Protein AF-0000000073450739 (afdb_homodimer)

Structure (mmCIF, N/CA/C/O backbone):
data_AF-0000000073450739-model_v1
#
loop_
_entity.id
_entity.type
_entity.pdbx_description
1 polymer 'Phage related protein'
#
loop_
_atom_site.group_PDB
_atom_site.id
_atom_site.type_symbol
_atom_site.label_atom_id
_atom_site.label_alt_id
_atom_site.label_comp_id
_atom_site.label_asym_id
_atom_site.label_entity_id
_atom_site.label_seq_id
_atom_site.pdbx_PDB_ins_code
_atom_site.Cartn_x
_atom_site.Cartn_y
_atom_site.Cartn_z
_atom_site.occupancy
_atom_site.B_iso_or_equiv
_atom_site.auth_seq_id
_atom_site.auth_comp_id
_atom_site.auth_asym_id
_atom_site.auth_atom_id
_atom_site.pdbx_PDB_model_num
ATOM 1 N N . MET A 1 1 ? 1.141 -0.656 -15.141 1 63.88 1 MET A N 1
ATOM 2 C CA . MET A 1 1 ? 1.66 -0.453 -13.789 1 63.88 1 MET A CA 1
ATOM 3 C C . MET A 1 1 ? 0.536 -0.509 -12.758 1 63.88 1 MET A C 1
ATOM 5 O O . MET A 1 1 ? -0.6 -0.132 -13.055 1 63.88 1 MET A O 1
ATOM 9 N N . ARG A 1 2 ? 0.799 -1.14 -11.523 1 79.81 2 ARG A N 1
ATOM 10 C CA . ARG A 1 2 ? -0.182 -1.379 -10.469 1 79.81 2 ARG A CA 1
ATOM 11 C C . ARG A 1 2 ? -0.665 -0.066 -9.867 1 79.81 2 ARG A C 1
ATOM 13 O O . ARG A 1 2 ? 0.138 0.825 -9.578 1 79.81 2 ARG A O 1
ATOM 20 N N . GLU A 1 3 ? -1.992 0.118 -9.906 1 80.75 3 GLU A N 1
ATOM 21 C CA . GLU A 1 3 ? -2.6 1.219 -9.164 1 80.75 3 GLU A CA 1
ATOM 22 C C . GLU A 1 3 ? -2.756 0.871 -7.688 1 80.75 3 GLU A C 1
ATOM 24 O O . GLU A 1 3 ? -3.479 -0.064 -7.336 1 80.75 3 GLU A O 1
ATOM 29 N N . ARG A 1 4 ? -2.061 1.629 -6.844 1 90.31 4 ARG A N 1
ATOM 30 C CA . ARG A 1 4 ? -2.129 1.39 -5.406 1 90.31 4 ARG A CA 1
ATOM 31 C C . ARG A 1 4 ? -3.082 2.371 -4.73 1 90.31 4 ARG A C 1
ATOM 33 O O . ARG A 1 4 ? -2.73 3.531 -4.512 1 90.31 4 ARG A O 1
ATOM 40 N N . LYS A 1 5 ? -4.27 1.923 -4.523 1 92.38 5 LYS A N 1
ATOM 41 C CA . LYS A 1 5 ? -5.285 2.707 -3.826 1 92.38 5 LYS A CA 1
ATOM 42 C C . LYS A 1 5 ? -5.633 2.08 -2.479 1 92.38 5 LYS A C 1
ATOM 44 O O . LYS A 1 5 ? -5.652 0.855 -2.344 1 92.38 5 LYS A O 1
ATOM 49 N N . TYR A 1 6 ? -5.969 2.971 -1.581 1 95.88 6 TYR A N 1
ATOM 50 C CA . TYR A 1 6 ? -6.281 2.482 -0.242 1 95.88 6 TYR A CA 1
ATOM 51 C C . TYR A 1 6 ? -7.547 3.141 0.295 1 95.88 6 TYR A C 1
ATOM 53 O O . TYR A 1 6 ? -7.922 4.23 -0.14 1 95.88 6 TYR A O 1
ATOM 61 N N . ARG A 1 7 ? -8.156 2.455 1.153 1 96.12 7 ARG A N 1
ATOM 62 C CA . ARG A 1 7 ? -9.242 3.043 1.931 1 96.12 7 ARG A CA 1
ATOM 63 C C . ARG A 1 7 ? -9.172 2.611 3.391 1 96.12 7 ARG A C 1
ATOM 65 O O . ARG A 1 7 ? -8.43 1.688 3.732 1 96.12 7 ARG A O 1
ATOM 72 N N . ALA A 1 8 ? -9.82 3.365 4.207 1 96.69 8 ALA A N 1
ATOM 73 C CA . ALA A 1 8 ? -9.828 3.074 5.641 1 96.69 8 ALA A CA 1
ATOM 74 C C . ALA A 1 8 ? -11.195 3.369 6.254 1 96.69 8 ALA A C 1
ATOM 76 O O . ALA A 1 8 ? -11.844 4.352 5.891 1 96.69 8 ALA A O 1
ATOM 77 N N . PHE A 1 9 ? -11.656 2.469 7.125 1 97.12 9 PHE A N 1
ATOM 78 C CA . PHE A 1 9 ? -12.906 2.67 7.855 1 97.12 9 PHE A CA 1
ATOM 79 C C . PHE A 1 9 ? -12.641 3.312 9.211 1 97.12 9 PHE A C 1
ATOM 81 O O . PHE A 1 9 ? -12.094 2.672 10.109 1 97.12 9 PHE A O 1
ATOM 88 N N . VAL A 1 10 ? -13.062 4.566 9.328 1 96.62 10 VAL A N 1
ATOM 89 C CA . VAL A 1 10 ? -12.898 5.273 10.594 1 96.62 10 VAL A CA 1
ATOM 90 C C . VAL A 1 10 ? -14.055 4.938 11.523 1 96.62 10 VAL A C 1
ATOM 92 O O . VAL A 1 10 ? -15.156 5.484 11.383 1 96.62 10 VAL A O 1
ATOM 95 N N . LYS A 1 11 ? -13.812 4.152 12.516 1 95.25 11 LYS A N 1
ATOM 96 C CA . LYS A 1 11 ? -14.859 3.586 13.367 1 95.25 11 LYS A CA 1
ATOM 97 C C . LYS A 1 11 ? -15.594 4.68 14.133 1 95.25 11 LYS A C 1
ATOM 99 O O . LYS A 1 11 ? -16.812 4.625 14.281 1 95.25 11 LYS A O 1
ATOM 104 N N . GLN A 1 12 ? -14.836 5.621 14.648 1 93.94 12 GLN A N 1
ATOM 105 C CA . GLN A 1 12 ? -15.422 6.664 15.484 1 93.94 12 GLN A CA 1
ATOM 106 C C . GLN A 1 12 ? -16.547 7.395 14.758 1 93.94 12 GLN A C 1
ATOM 108 O O . GLN A 1 12 ? -17.547 7.758 15.359 1 93.94 12 GLN A O 1
ATOM 113 N N . CYS A 1 13 ? -16.453 7.559 13.492 1 93.31 13 CYS A N 1
ATOM 114 C CA . CYS A 1 13 ? -17.469 8.305 12.75 1 93.31 13 CYS A CA 1
ATOM 115 C C . CYS A 1 13 ? -18.188 7.398 11.766 1 93.31 13 CYS A C 1
ATOM 117 O O . CYS A 1 13 ? -19.062 7.855 11.008 1 93.31 13 CYS A O 1
ATOM 119 N N . ASN A 1 14 ? -17.844 6.152 11.711 1 94.06 14 ASN A N 1
ATOM 120 C CA . ASN A 1 14 ? -18.453 5.168 10.828 1 94.06 14 ASN A CA 1
ATOM 121 C C . ASN A 1 14 ? -18.406 5.613 9.367 1 94.06 14 ASN A C 1
ATOM 123 O O . ASN A 1 14 ? -19.438 5.609 8.68 1 94.06 14 ASN A O 1
ATOM 127 N N . LYS A 1 15 ? -17.234 6.004 8.984 1 94.5 15 LYS A N 1
ATOM 128 C CA . LYS A 1 15 ? -17.062 6.523 7.637 1 94.5 15 LYS A CA 1
ATOM 129 C C . LYS A 1 15 ? -15.859 5.871 6.949 1 94.5 15 LYS A C 1
ATOM 131 O O . LYS A 1 15 ? -14.812 5.672 7.574 1 94.5 15 LYS A O 1
ATOM 136 N N . MET A 1 16 ? -16.094 5.594 5.66 1 96.31 16 MET A N 1
ATOM 137 C CA . MET A 1 16 ? -14.992 5.141 4.816 1 96.31 16 MET A CA 1
ATOM 138 C C . MET A 1 16 ? -14.281 6.32 4.164 1 96.31 16 MET A C 1
ATOM 140 O O . MET A 1 16 ? -14.922 7.199 3.588 1 96.31 16 MET A O 1
ATOM 144 N N . ILE A 1 17 ? -12.992 6.367 4.316 1 95.25 17 ILE A N 1
ATOM 145 C CA . ILE A 1 17 ? -12.219 7.406 3.646 1 95.25 17 ILE A CA 1
ATOM 146 C C . ILE A 1 17 ? -11.281 6.766 2.623 1 95.25 17 ILE A C 1
ATOM 148 O O . ILE A 1 17 ? -10.891 5.605 2.764 1 95.25 17 ILE A O 1
ATOM 152 N N . TYR A 1 18 ? -10.906 7.531 1.578 1 94.94 18 TYR A N 1
ATOM 153 C CA . TYR A 1 18 ? -10.156 7.008 0.444 1 94.94 18 TYR A CA 1
ATOM 154 C C . TYR A 1 18 ? -8.875 7.797 0.231 1 94.94 18 TYR A C 1
ATOM 156 O O . TYR A 1 18 ? -8.859 9.023 0.357 1 94.94 18 TYR A O 1
ATOM 164 N N . SER A 1 19 ? -7.836 7.059 -0.131 1 94.31 19 SER A N 1
ATOM 165 C CA . SER A 1 19 ? -6.531 7.688 -0.32 1 94.31 19 SER A CA 1
ATOM 166 C C . SER A 1 19 ? -6.562 8.688 -1.475 1 94.31 19 SER A C 1
ATOM 168 O O . SER A 1 19 ? -5.805 9.656 -1.481 1 94.31 19 SER A O 1
ATOM 170 N N . GLU A 1 20 ? -7.387 8.5 -2.42 1 90.25 20 GLU A N 1
ATOM 171 C CA . GLU A 1 20 ? -7.496 9.391 -3.57 1 90.25 20 GLU A CA 1
ATOM 172 C C . GLU A 1 20 ? -8.008 10.766 -3.152 1 90.25 20 GLU A C 1
ATOM 174 O O . GLU A 1 20 ? -7.844 11.742 -3.889 1 90.25 20 GLU A O 1
ATOM 179 N N . ASN A 1 21 ? -8.578 10.859 -1.957 1 90.25 21 ASN A N 1
ATOM 180 C CA . ASN A 1 21 ? -9.102 12.117 -1.439 1 90.25 21 ASN A CA 1
ATOM 181 C C . ASN A 1 21 ? -8.305 12.602 -0.232 1 90.25 21 ASN A C 1
ATOM 183 O O . ASN A 1 21 ? -8.781 13.43 0.542 1 90.25 21 ASN A O 1
ATOM 187 N N . SER A 1 22 ? -7.172 12.07 -0.098 1 90.38 22 SER A N 1
ATOM 188 C CA . SER A 1 22 ? -6.359 12.359 1.081 1 90.38 22 SER A CA 1
ATOM 189 C C . SER A 1 22 ? -5.824 13.789 1.042 1 90.38 22 SER A C 1
ATOM 191 O O . SER A 1 22 ? -5.785 14.414 -0.019 1 90.38 22 SER A O 1
ATOM 193 N N . TYR A 1 23 ? -5.531 14.32 2.232 1 89.12 23 TYR A N 1
ATOM 194 C CA . TYR A 1 23 ? -4.879 15.617 2.33 1 89.12 23 TYR A CA 1
ATOM 195 C C . TYR A 1 23 ? -3.695 15.711 1.376 1 89.12 23 TYR A C 1
ATOM 197 O O . TYR A 1 23 ? -2.895 14.781 1.277 1 89.12 23 TYR A O 1
ATOM 205 N N . PRO A 1 24 ? -3.643 16.859 0.703 1 80.75 24 PRO A N 1
ATOM 206 C CA . PRO A 1 24 ? -4.355 18.125 0.881 1 80.75 24 PRO A CA 1
ATOM 207 C C . PRO A 1 24 ? -5.566 18.25 -0.041 1 80.75 24 PRO A C 1
ATOM 209 O O . PRO A 1 24 ? -6.168 19.328 -0.127 1 80.75 24 PRO A O 1
ATOM 212 N N . LYS A 1 25 ? -5.941 17.094 -0.699 1 74.44 25 LYS A N 1
ATOM 213 C CA . LYS A 1 25 ? -7.066 17.203 -1.621 1 74.44 25 LYS A CA 1
ATOM 214 C C . LYS A 1 25 ? -8.391 17.312 -0.866 1 74.44 25 LYS A C 1
ATOM 216 O O . LYS A 1 25 ? -8.609 16.609 0.118 1 74.44 25 LYS A O 1
ATOM 221 N N . GLY A 1 26 ? -9.312 18.109 -1.549 1 66.75 26 GLY A N 1
ATOM 222 C CA . GLY A 1 26 ? -10.711 18.203 -1.158 1 66.75 26 GLY A CA 1
ATOM 223 C C . GLY A 1 26 ? -10.898 18.641 0.285 1 66.75 26 GLY A C 1
ATOM 224 O O . GLY A 1 26 ? -11.875 18.25 0.928 1 66.75 26 GLY A O 1
ATOM 225 N N . ASN A 1 27 ? -9.969 19.25 0.929 1 70.44 27 ASN A N 1
ATOM 226 C CA . ASN A 1 27 ? -10.078 19.688 2.314 1 70.44 27 ASN A CA 1
ATOM 227 C C . ASN A 1 27 ? -10.125 18.516 3.277 1 70.44 27 ASN A C 1
ATOM 229 O O . ASN A 1 27 ? -10.758 18.578 4.332 1 70.44 27 ASN A O 1
ATOM 233 N N . SER A 1 28 ? -9.633 17.422 2.807 1 84.19 28 SER A N 1
ATOM 234 C CA . SER A 1 28 ? -9.594 16.266 3.689 1 84.19 28 SER A CA 1
ATOM 235 C C . SER A 1 28 ? -8.734 16.531 4.918 1 84.19 28 SER A C 1
ATOM 237 O O . SER A 1 28 ? -7.734 17.25 4.84 1 84.19 28 SER A O 1
ATOM 239 N N . ASP A 1 29 ? -9.195 15.969 6.043 1 92.62 29 ASP A N 1
ATOM 240 C CA . ASP A 1 29 ? -8.461 16.078 7.297 1 92.62 29 ASP A CA 1
ATOM 241 C C . ASP A 1 29 ? -7.648 14.812 7.574 1 92.62 29 ASP A C 1
ATOM 243 O O . ASP A 1 29 ? -7.125 14.633 8.672 1 92.62 29 ASP A O 1
ATOM 247 N N . TYR A 1 30 ? -7.523 13.977 6.492 1 95.12 30 TYR A N 1
ATOM 248 C CA . TYR A 1 30 ? -6.828 12.711 6.691 1 95.12 30 TYR A CA 1
ATOM 249 C C . TYR A 1 30 ? -5.715 12.531 5.664 1 95.12 30 TYR A C 1
ATOM 251 O O . TYR A 1 30 ? -5.773 13.102 4.574 1 95.12 30 TYR A O 1
ATOM 259 N N . ARG A 1 31 ? -4.746 11.773 6.016 1 94.06 31 ARG A N 1
ATOM 260 C CA . ARG A 1 31 ? -3.732 11.32 5.07 1 94.06 31 ARG A CA 1
ATOM 261 C C . ARG A 1 31 ? -3.314 9.883 5.355 1 94.06 31 ARG A C 1
ATOM 263 O O . ARG A 1 31 ? -3.381 9.43 6.5 1 94.06 31 ARG A O 1
ATOM 270 N N . PHE A 1 32 ? -2.926 9.188 4.301 1 95.31 32 PHE A N 1
ATOM 271 C CA . PHE A 1 32 ? -2.41 7.828 4.395 1 95.31 32 PHE A CA 1
ATOM 272 C C . PHE A 1 32 ? -0.886 7.82 4.359 1 95.31 32 PHE A C 1
ATOM 274 O O . PHE A 1 32 ? -0.281 8.32 3.408 1 95.31 32 PHE A O 1
ATOM 281 N N . VAL A 1 33 ? -0.288 7.227 5.398 1 93.69 33 VAL A N 1
ATOM 282 C CA . VAL A 1 33 ? 1.165 7.27 5.531 1 93.69 33 VAL A CA 1
ATOM 283 C C . VAL A 1 33 ? 1.688 5.891 5.93 1 93.69 33 VAL A C 1
ATOM 285 O O . VAL A 1 33 ? 1.107 5.223 6.785 1 93.69 33 VAL A O 1
ATOM 288 N N . ALA A 1 34 ? 2.738 5.5 5.23 1 92.94 34 ALA A N 1
ATOM 289 C CA . ALA A 1 34 ? 3.449 4.293 5.645 1 92.94 34 ALA A CA 1
ATOM 290 C C . ALA A 1 34 ? 4.629 4.637 6.555 1 92.94 34 ALA A C 1
ATOM 292 O O . ALA A 1 34 ? 5.512 5.406 6.168 1 92.94 34 ALA A O 1
ATOM 293 N N . SER A 1 35 ? 4.57 4.156 7.75 1 85.5 35 SER A N 1
ATOM 294 C CA . SER A 1 35 ? 5.629 4.426 8.719 1 85.5 35 SER A CA 1
ATOM 295 C C . SER A 1 35 ? 5.648 3.375 9.82 1 85.5 35 SER A C 1
ATOM 297 O O . SER A 1 35 ? 4.75 2.531 9.898 1 85.5 35 SER A O 1
ATOM 299 N N . GLU A 1 36 ? 6.656 3.506 10.625 1 79.94 36 GLU A N 1
ATOM 300 C CA . GLU A 1 36 ? 6.797 2.576 11.742 1 79.94 36 GLU A CA 1
ATOM 301 C C . GLU A 1 36 ? 5.707 2.797 12.789 1 79.94 36 GLU A C 1
ATOM 303 O O . GLU A 1 36 ? 5.457 1.927 13.625 1 79.94 36 GLU A O 1
ATOM 308 N N . ASP A 1 37 ? 5.152 3.951 12.727 1 77.12 37 ASP A N 1
ATOM 309 C CA . ASP A 1 37 ? 4.109 4.266 13.695 1 77.12 37 ASP A CA 1
ATOM 310 C C . ASP A 1 37 ? 2.875 3.393 13.484 1 77.12 37 ASP A C 1
ATOM 312 O O . ASP A 1 37 ? 2.02 3.291 14.367 1 77.12 37 ASP A O 1
ATOM 316 N N . HIS A 1 38 ? 2.826 2.881 12.32 1 79.62 38 HIS A N 1
ATOM 317 C CA . HIS A 1 38 ? 1.722 1.984 12 1 79.62 38 HIS A CA 1
ATOM 318 C C . HIS A 1 38 ? 2.17 0.527 12.031 1 79.62 38 HIS A C 1
ATOM 320 O O . HIS A 1 38 ? 2.984 0.109 11.203 1 79.62 38 HIS A O 1
ATOM 326 N N . LYS A 1 39 ? 1.594 -0.204 12.875 1 77.69 39 LYS A N 1
ATOM 327 C CA . LYS A 1 39 ? 2.01 -1.586 13.102 1 77.69 39 LYS A CA 1
ATOM 328 C C . LYS A 1 39 ? 1.877 -2.41 11.82 1 77.69 39 LYS A C 1
ATOM 330 O O . LYS A 1 39 ? 2.66 -3.334 11.586 1 77.69 39 LYS A O 1
ATOM 335 N N . LYS A 1 40 ? 0.938 -2.037 11 1 80.38 40 LYS A N 1
ATOM 336 C CA . LYS A 1 40 ? 0.691 -2.811 9.781 1 80.38 40 LYS A CA 1
ATOM 337 C C . LYS A 1 40 ? 1.35 -2.156 8.57 1 80.38 40 LYS A C 1
ATOM 339 O O . LYS A 1 40 ? 1.103 -2.559 7.434 1 80.38 40 LYS A O 1
ATOM 344 N N . GLY A 1 41 ? 2.104 -1.141 8.883 1 86.94 41 GLY A N 1
ATOM 345 C CA . GLY A 1 41 ? 2.932 -0.532 7.852 1 86.94 41 GLY A CA 1
ATOM 346 C C . GLY A 1 41 ? 2.316 0.72 7.254 1 86.94 41 GLY A C 1
ATOM 347 O O . GLY A 1 41 ? 2.988 1.743 7.113 1 86.94 41 GLY A O 1
ATOM 348 N N . LEU A 1 42 ? 1.081 0.591 6.844 1 93.44 42 LEU A N 1
ATOM 349 C CA . LEU A 1 42 ? 0.343 1.728 6.305 1 93.44 42 LEU A CA 1
ATOM 350 C C . LEU A 1 42 ? -0.839 2.084 7.199 1 93.44 42 LEU A C 1
ATOM 352 O O . LEU A 1 42 ? -1.604 1.204 7.602 1 93.44 42 LEU A O 1
ATOM 356 N N . GLY A 1 43 ? -0.931 3.4 7.477 1 94.69 43 GLY A N 1
ATOM 357 C CA . GLY A 1 43 ? -2.01 3.861 8.336 1 94.69 43 GLY A CA 1
ATOM 358 C C . GLY A 1 43 ? -2.523 5.238 7.965 1 94.69 43 GLY A C 1
ATOM 359 O O . GLY A 1 43 ? -2.174 5.773 6.91 1 94.69 43 GLY A O 1
ATOM 360 N N . VAL A 1 44 ? -3.414 5.715 8.883 1 95.94 44 VAL A N 1
ATOM 361 C CA . VAL A 1 44 ? -4.09 6.984 8.633 1 95.94 44 VAL A CA 1
ATOM 362 C C . VAL A 1 44 ? -3.734 7.984 9.734 1 95.94 44 VAL A C 1
ATOM 364 O O . VAL A 1 44 ? -3.729 7.641 10.914 1 95.94 44 VAL A O 1
ATOM 367 N N . GLU A 1 45 ? -3.418 9.141 9.352 1 94.94 45 GLU A N 1
ATOM 368 C CA . GLU A 1 45 ? -3.277 10.289 10.234 1 94.94 45 GLU A CA 1
ATOM 369 C C . GLU A 1 45 ? -4.348 11.344 9.953 1 94.94 45 GLU A C 1
ATOM 371 O O . GLU A 1 45 ? -4.82 11.461 8.82 1 94.94 45 GLU A O 1
ATOM 376 N N . TYR A 1 46 ? -4.734 12.016 11.039 1 95.88 46 TYR A N 1
ATOM 377 C CA . TYR A 1 46 ? -5.777 13.023 10.898 1 95.88 46 TYR A CA 1
ATOM 378 C C . TYR A 1 46 ? -5.465 14.25 11.75 1 95.88 46 TYR A C 1
ATOM 380 O O . TYR A 1 46 ? -4.566 14.211 12.594 1 95.88 46 TYR A O 1
ATOM 388 N N . PHE A 1 47 ? -6.137 15.43 11.438 1 94.69 47 PHE A N 1
ATOM 389 C CA . PHE A 1 47 ? -6.027 16.625 12.258 1 94.69 47 PHE A CA 1
ATOM 390 C C . PHE A 1 47 ? -7.395 17.281 12.453 1 94.69 47 PHE A C 1
ATOM 392 O O . PHE A 1 47 ? -8.266 17.172 11.586 1 94.69 47 PHE A O 1
ATOM 399 N N . THR A 1 48 ? -7.637 17.828 13.656 1 93.88 48 THR A N 1
ATOM 400 C CA . THR A 1 48 ? -8.844 18.578 13.945 1 93.88 48 THR A CA 1
ATOM 401 C C . THR A 1 48 ? -8.516 20.062 14.133 1 93.88 48 THR A C 1
ATOM 403 O O . THR A 1 48 ? -9.422 20.906 14.211 1 93.88 48 THR A O 1
ATOM 406 N N . ASN A 1 49 ? -7.289 20.328 14.273 1 93.62 49 ASN A N 1
ATOM 407 C CA . ASN A 1 49 ? -6.816 21.703 14.477 1 93.62 49 ASN A CA 1
ATOM 408 C C . ASN A 1 49 ? -5.543 21.969 13.68 1 93.62 49 ASN A C 1
ATOM 410 O O . ASN A 1 49 ? -4.863 21.047 13.25 1 93.62 49 ASN A O 1
ATOM 414 N N . ARG A 1 50 ? -5.398 23.188 13.461 1 92.56 50 ARG A N 1
ATOM 415 C CA . ARG A 1 50 ? -4.156 23.672 12.867 1 92.56 50 ARG A CA 1
ATOM 416 C C . ARG A 1 50 ? -3.457 24.656 13.789 1 92.56 50 ARG A C 1
ATOM 418 O O . ARG A 1 50 ? -4.113 25.391 14.531 1 92.56 50 ARG A O 1
ATOM 425 N N . THR A 1 51 ? -2.188 24.625 13.688 1 93.38 51 THR A N 1
ATOM 426 C CA . THR A 1 51 ? -1.386 25.578 14.461 1 93.38 51 THR A CA 1
ATOM 427 C C . THR A 1 51 ? -0.794 26.641 13.547 1 93.38 51 THR A C 1
ATOM 429 O O . THR A 1 51 ? -0.314 26.344 12.453 1 93.38 51 THR A O 1
ATOM 432 N N . GLU A 1 52 ? -0.917 27.844 14.008 1 93.88 52 GLU A N 1
ATOM 433 C CA . GLU A 1 52 ? -0.346 28.969 13.273 1 93.88 52 GLU A CA 1
ATOM 434 C C . GLU A 1 52 ? 1.148 29.109 13.547 1 93.88 52 GLU A C 1
ATOM 436 O O . GLU A 1 52 ? 1.586 29 14.695 1 93.88 52 GLU A O 1
ATOM 441 N N . TYR A 1 53 ? 1.942 29.281 12.492 1 93.5 53 TYR A N 1
ATOM 442 C CA . TYR A 1 53 ? 3.379 29.516 12.594 1 93.5 53 TYR A CA 1
ATOM 443 C C . TYR A 1 53 ? 3.793 30.719 11.742 1 93.5 53 TYR A C 1
ATOM 445 O O . TYR A 1 53 ? 3.135 31.047 10.758 1 93.5 53 TYR A O 1
ATOM 453 N N . VAL A 1 54 ? 4.773 31.391 12.148 1 94.25 54 VAL A N 1
ATOM 454 C CA . VAL A 1 54 ? 5.355 32.5 11.414 1 94.25 54 VAL A CA 1
ATOM 455 C C . VAL A 1 54 ? 6.781 32.156 10.984 1 94.25 54 VAL A C 1
ATOM 457 O O . VAL A 1 54 ? 7.586 31.703 11.797 1 94.25 54 VAL A O 1
ATOM 460 N N . ASN A 1 55 ? 7.012 32.312 9.703 1 89.94 55 ASN A N 1
ATOM 461 C CA . ASN A 1 55 ? 8.367 32.031 9.258 1 89.94 55 ASN A CA 1
ATOM 462 C C . ASN A 1 55 ? 9.289 33.219 9.391 1 89.94 55 ASN A C 1
ATOM 464 O O . ASN A 1 55 ? 8.891 34.25 9.914 1 89.94 55 ASN A O 1
ATOM 468 N N . GLN A 1 56 ? 10.633 33 9 1 85.75 56 GLN A N 1
ATOM 469 C CA . GLN A 1 56 ? 11.648 34 9.211 1 85.75 56 GLN A CA 1
ATOM 470 C C . GLN A 1 56 ? 11.344 35.281 8.398 1 85.75 56 GLN A C 1
ATOM 472 O O . GLN A 1 56 ? 11.867 36.344 8.688 1 85.75 56 GLN A O 1
ATOM 477 N N . TYR A 1 57 ? 10.523 35.188 7.363 1 91.06 57 TYR A N 1
ATOM 478 C CA . TYR A 1 57 ? 10.211 36.344 6.5 1 91.06 57 TYR A CA 1
ATOM 479 C C . TYR A 1 57 ? 8.891 36.969 6.91 1 91.06 57 TYR A C 1
ATOM 481 O O . TYR A 1 57 ? 8.391 37.875 6.223 1 91.06 57 TYR A O 1
ATOM 489 N N . GLY A 1 58 ? 8.266 36.5 7.996 1 89.12 58 GLY A N 1
ATOM 490 C CA . GLY A 1 58 ? 7.027 37.094 8.5 1 89.12 58 GLY A CA 1
ATOM 491 C C . GLY A 1 58 ? 5.789 36.438 7.91 1 89.12 58 GLY A C 1
ATOM 492 O O . GLY A 1 58 ? 4.664 36.844 8.211 1 89.12 58 GLY A O 1
ATOM 493 N N . GLY A 1 59 ? 6.023 35.406 7.109 1 91.44 59 GLY A N 1
ATOM 494 C CA . GLY A 1 59 ? 4.898 34.688 6.523 1 91.44 59 GLY A CA 1
ATOM 495 C C . GLY A 1 59 ? 4.184 33.781 7.508 1 91.44 59 GLY A C 1
ATOM 496 O O . GLY A 1 59 ? 4.824 33.125 8.336 1 91.44 59 GLY A O 1
ATOM 497 N N . VAL A 1 60 ? 2.852 33.906 7.488 1 92.38 60 VAL A N 1
ATOM 498 C CA . VAL A 1 60 ? 2.035 33.094 8.383 1 92.38 60 VAL A CA 1
ATOM 499 C C . VAL A 1 60 ? 1.581 31.812 7.664 1 92.38 60 VAL A C 1
ATOM 501 O O . VAL A 1 60 ? 1.114 31.875 6.523 1 92.38 60 VAL A O 1
ATOM 504 N N . VAL A 1 61 ? 1.744 30.688 8.383 1 91.44 61 VAL A N 1
ATOM 505 C CA . VAL A 1 61 ? 1.249 29.422 7.836 1 91.44 61 VAL A CA 1
ATOM 506 C C . VAL A 1 61 ? 0.466 28.672 8.914 1 91.44 61 VAL A C 1
ATOM 508 O O . VAL A 1 61 ? 0.755 28.797 10.102 1 91.44 61 VAL A O 1
ATOM 511 N N . LEU A 1 62 ? -0.573 28.016 8.445 1 91.88 62 LEU A N 1
ATOM 512 C CA . LEU A 1 62 ? -1.339 27.109 9.305 1 91.88 62 LEU A CA 1
ATOM 513 C C . LEU A 1 62 ? -1.007 25.656 9 1 91.88 62 LEU A C 1
ATOM 515 O O . LEU A 1 62 ? -1.213 25.188 7.879 1 91.88 62 LEU A O 1
ATOM 519 N N . LEU A 1 63 ? -0.437 25 9.961 1 91.38 63 LEU A N 1
ATOM 520 C CA . LEU A 1 63 ? -0.046 23.609 9.766 1 91.38 63 LEU A CA 1
ATOM 521 C C . LEU A 1 63 ? -0.925 22.672 10.594 1 91.38 63 LEU A C 1
ATOM 523 O O . LEU A 1 63 ? -1.221 22.953 11.758 1 91.38 63 LEU A O 1
ATOM 527 N N . PRO A 1 64 ? -1.338 21.516 9.93 1 91.62 64 PRO A N 1
ATOM 528 C CA . PRO A 1 64 ? -2.131 20.547 10.68 1 91.62 64 PRO A CA 1
ATOM 529 C C . PRO A 1 64 ? -1.357 19.922 11.836 1 91.62 64 PRO A C 1
ATOM 531 O O . PRO A 1 64 ? -0.168 19.625 11.703 1 91.62 64 PRO A O 1
ATOM 534 N N . ASP A 1 65 ? -2.01 19.766 13 1 92.69 65 ASP A N 1
ATOM 535 C CA . ASP A 1 65 ? -1.502 18.953 14.102 1 92.69 65 ASP A CA 1
ATOM 536 C C . ASP A 1 65 ? -1.913 17.5 13.938 1 92.69 65 ASP A C 1
ATOM 538 O O . ASP A 1 65 ? -2.969 17.078 14.422 1 92.69 65 ASP A O 1
ATOM 542 N N . TRP A 1 66 ? -1.036 16.672 13.352 1 92.5 66 TRP A N 1
ATOM 543 C CA . TRP A 1 66 ? -1.397 15.32 12.945 1 92.5 66 TRP A CA 1
ATOM 544 C C . TRP A 1 66 ? -1.522 14.398 14.156 1 92.5 66 TRP A C 1
ATOM 546 O O . TRP A 1 66 ? -0.683 14.43 15.055 1 92.5 66 TRP A O 1
ATOM 556 N N . ARG A 1 67 ? -2.539 13.672 14.094 1 94.44 67 ARG A N 1
ATOM 557 C CA . ARG A 1 67 ? -2.777 12.578 15.031 1 94.44 67 ARG A CA 1
ATOM 558 C C . ARG A 1 67 ? -2.85 11.242 14.297 1 94.44 67 ARG A C 1
ATOM 560 O O . ARG A 1 67 ? -3.201 11.188 13.117 1 94.44 67 ARG A O 1
ATOM 567 N N . VAL A 1 68 ? -2.467 10.219 15.008 1 94.56 68 VAL A N 1
ATOM 568 C CA . VAL A 1 68 ? -2.389 8.906 14.383 1 94.56 68 VAL A CA 1
ATOM 569 C C . VAL A 1 68 ? -3.551 8.031 14.859 1 94.56 68 VAL A C 1
ATOM 571 O O . VAL A 1 68 ? -3.791 7.918 16.062 1 94.56 68 VAL A O 1
ATOM 574 N N . PHE A 1 69 ? -4.273 7.48 13.906 1 95.12 69 PHE A N 1
ATOM 575 C CA . PHE A 1 69 ? -5.203 6.414 14.258 1 95.12 69 PHE A CA 1
ATOM 576 C C . PHE A 1 69 ? -4.461 5.098 14.461 1 95.12 69 PHE A C 1
ATOM 578 O O . PHE A 1 69 ? -3.529 4.781 13.719 1 95.12 69 PHE A O 1
ATOM 585 N N . THR A 1 70 ? -4.879 4.344 15.438 1 92.56 70 THR A N 1
ATOM 586 C CA . THR A 1 70 ? -4.41 2.965 15.492 1 92.56 70 THR A CA 1
ATOM 587 C C . THR A 1 70 ? -5.004 2.148 14.344 1 92.56 70 THR A C 1
ATOM 589 O O . THR A 1 70 ? -5.98 2.564 13.719 1 92.56 70 THR A O 1
ATOM 592 N N . ASP A 1 71 ? -4.402 1.04 14.125 1 89.25 71 ASP A N 1
ATOM 593 C CA . ASP A 1 71 ? -4.902 0.149 13.078 1 89.25 71 ASP A CA 1
ATOM 594 C C . ASP A 1 71 ? -6.32 -0.325 13.398 1 89.25 71 ASP A C 1
ATOM 596 O O . ASP A 1 71 ? -7.09 -0.644 12.484 1 89.25 71 ASP A O 1
ATOM 600 N N . GLU A 1 72 ? -6.699 -0.39 14.633 1 91.56 72 GLU A N 1
ATOM 601 C CA . GLU A 1 72 ? -8.039 -0.784 15.047 1 91.56 72 GLU A CA 1
ATOM 602 C C . GLU A 1 72 ? -9.047 0.34 14.812 1 91.56 72 GLU A C 1
ATOM 604 O O . GLU A 1 72 ? -10.188 0.087 14.414 1 91.56 72 GLU A O 1
ATOM 609 N N . GLU A 1 73 ? -8.625 1.562 15.016 1 95.56 73 GLU A N 1
ATOM 610 C CA . GLU A 1 73 ? -9.508 2.717 14.891 1 95.56 73 GLU A CA 1
ATOM 611 C C . GLU A 1 73 ? -9.82 3.02 13.422 1 95.56 73 GLU A C 1
ATOM 613 O O . GLU A 1 73 ? -10.906 3.494 13.102 1 95.56 73 GLU A O 1
ATOM 618 N N . ALA A 1 74 ? -8.836 2.783 12.586 1 95.94 74 ALA A N 1
ATOM 619 C CA . ALA A 1 74 ? -8.992 3.043 11.156 1 95.94 74 ALA A CA 1
ATOM 620 C C . ALA A 1 74 ? -8.297 1.969 10.32 1 95.94 74 ALA A C 1
ATOM 622 O O . ALA A 1 74 ? -7.262 2.227 9.703 1 95.94 74 ALA A O 1
ATOM 623 N N . PRO A 1 75 ? -8.883 0.752 10.289 1 94.75 75 PRO A N 1
ATOM 624 C CA . PRO A 1 75 ? -8.273 -0.307 9.484 1 94.75 75 PRO A CA 1
ATOM 625 C C . PRO A 1 75 ? -8.172 0.063 8.008 1 94.75 75 PRO A C 1
ATOM 627 O O . PRO A 1 75 ? -9.141 0.552 7.418 1 94.75 75 PRO A O 1
ATOM 630 N N . VAL A 1 76 ? -6.984 -0.193 7.469 1 95.44 76 VAL A N 1
ATOM 631 C CA . VAL A 1 76 ? -6.707 0.132 6.07 1 95.44 76 VAL A CA 1
ATOM 632 C C . VAL A 1 76 ? -6.883 -1.114 5.207 1 95.44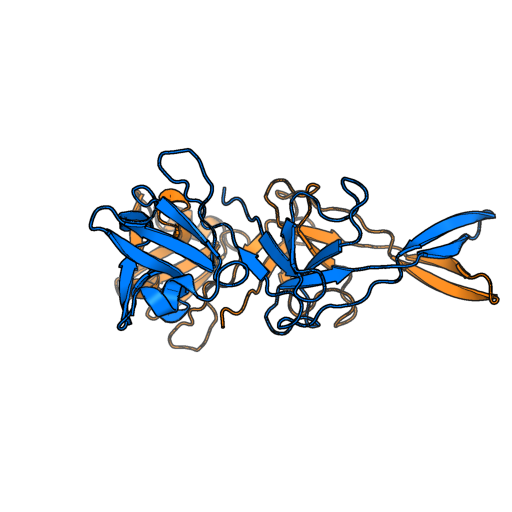 76 VAL A C 1
ATOM 634 O O . VAL A 1 76 ? -6.477 -2.211 5.598 1 95.44 76 VAL A O 1
ATOM 637 N N . THR A 1 77 ? -7.531 -0.961 4.066 1 96.19 77 THR A N 1
ATOM 638 C CA . THR A 1 77 ? -7.633 -2.01 3.057 1 96.19 77 THR A CA 1
ATOM 639 C C . THR A 1 77 ? -7.191 -1.491 1.69 1 96.19 77 THR A C 1
ATOM 641 O O . THR A 1 77 ? -7.09 -0.28 1.483 1 96.19 77 THR A O 1
ATOM 644 N N . GLU A 1 78 ? -6.934 -2.42 0.792 1 95.88 78 GLU A N 1
ATOM 645 C CA . GLU A 1 78 ? -6.293 -2.055 -0.468 1 95.88 78 GLU A CA 1
ATOM 646 C C . GLU A 1 78 ? -7.145 -2.469 -1.662 1 95.88 78 GLU A C 1
ATOM 648 O O . GLU A 1 78 ? -7.848 -3.482 -1.608 1 95.88 78 GLU A O 1
ATOM 653 N N . TYR A 1 79 ? -7.098 -1.633 -2.697 1 96.56 79 TYR A N 1
ATOM 654 C CA . TYR A 1 79 ? -7.695 -1.982 -3.98 1 96.56 79 TYR A CA 1
ATOM 655 C C . TYR A 1 79 ? -6.996 -3.189 -4.598 1 96.56 79 TYR A C 1
ATOM 657 O O . TYR A 1 79 ? -5.766 -3.256 -4.621 1 96.56 79 TYR A O 1
ATOM 665 N N . THR A 1 80 ? -7.75 -4.172 -5.148 1 97.81 80 THR A N 1
ATOM 666 C CA . THR A 1 80 ? -7.176 -5.441 -5.582 1 97.81 80 THR A CA 1
ATOM 667 C C . THR A 1 80 ? -6.699 -5.355 -7.027 1 97.81 80 THR A C 1
ATOM 669 O O . THR A 1 80 ? -5.957 -6.223 -7.496 1 97.81 80 THR A O 1
ATOM 672 N N . GLY A 1 81 ? -7.191 -4.344 -7.738 1 96.69 81 GLY A N 1
ATOM 673 C CA . GLY A 1 81 ? -6.922 -4.262 -9.164 1 96.69 81 GLY A CA 1
ATOM 674 C C . GLY A 1 81 ? -8.07 -4.77 -10.023 1 96.69 81 GLY A C 1
ATOM 675 O O . GLY A 1 81 ? -8.078 -4.566 -11.234 1 96.69 81 GLY A O 1
ATOM 676 N N . LEU A 1 82 ? -9.07 -5.367 -9.414 1 97.94 82 LEU A N 1
ATOM 677 C CA . LEU A 1 82 ? -10.172 -5.984 -10.141 1 97.94 82 LEU A CA 1
ATOM 678 C C . LEU A 1 82 ? -11.438 -5.129 -10.047 1 97.94 82 LEU A C 1
ATOM 680 O O . LEU A 1 82 ? -11.602 -4.355 -9.102 1 97.94 82 LEU A O 1
ATOM 684 N N . LYS A 1 83 ? -12.234 -5.277 -11.031 1 98.06 83 LYS A N 1
ATOM 685 C CA . LYS A 1 83 ? -13.578 -4.707 -11.047 1 98.06 83 LYS A CA 1
ATOM 686 C C . LYS A 1 83 ? -14.625 -5.773 -11.367 1 98.06 83 LYS A C 1
ATOM 688 O O . LYS A 1 83 ? -14.32 -6.773 -12.023 1 98.06 83 LYS A O 1
ATOM 693 N N . ASP A 1 84 ? -15.758 -5.527 -10.867 1 98.12 84 ASP A N 1
ATOM 694 C CA . ASP A 1 84 ? -16.828 -6.461 -11.203 1 98.12 84 ASP A CA 1
ATOM 695 C C . ASP A 1 84 ? -17.5 -6.062 -12.516 1 98.12 84 ASP A C 1
ATOM 697 O O . ASP A 1 84 ? -17.047 -5.148 -13.203 1 98.12 84 ASP A O 1
ATOM 701 N N . GLU A 1 85 ? -18.594 -6.766 -12.883 1 97 85 GLU A N 1
ATOM 702 C CA . GLU A 1 85 ? -19.25 -6.566 -14.164 1 97 85 GLU A CA 1
ATOM 703 C C . GLU A 1 85 ? -19.859 -5.168 -14.266 1 97 85 GLU A C 1
ATOM 705 O O . GLU A 1 85 ? -20 -4.629 -15.367 1 97 85 GLU A O 1
ATOM 710 N N . THR A 1 86 ? -20.156 -4.57 -13.148 1 97.38 86 THR A N 1
ATOM 711 C CA . THR A 1 86 ? -20.781 -3.248 -13.148 1 97.38 86 THR A CA 1
ATOM 712 C C . THR A 1 86 ? -19.703 -2.158 -13.18 1 97.38 86 THR A C 1
ATOM 714 O O . THR A 1 86 ? -20.031 -0.972 -13.273 1 97.38 86 THR A O 1
ATOM 717 N N . GLY A 1 87 ? -18.484 -2.547 -13.031 1 97.62 87 GLY A N 1
ATOM 718 C CA . GLY A 1 87 ? -17.391 -1.587 -13.023 1 97.62 87 GLY A CA 1
ATOM 719 C C . GLY A 1 87 ? -16.969 -1.187 -11.617 1 97.62 87 GLY A C 1
ATOM 720 O O . GLY A 1 87 ? -16.062 -0.374 -11.445 1 97.62 87 GLY A O 1
ATOM 721 N N . ARG A 1 88 ? -17.594 -1.755 -10.672 1 97.62 88 ARG A N 1
ATOM 722 C CA . ARG A 1 88 ? -17.234 -1.441 -9.289 1 97.62 88 ARG A CA 1
ATOM 723 C C . ARG A 1 88 ? -15.891 -2.047 -8.914 1 97.62 88 ARG A C 1
ATOM 725 O O . ARG A 1 88 ? -15.641 -3.227 -9.172 1 97.62 88 ARG A O 1
ATOM 732 N N . GLU A 1 89 ? -15.078 -1.195 -8.32 1 97.81 89 GLU A N 1
ATOM 733 C CA . GLU A 1 89 ? -13.781 -1.67 -7.836 1 97.81 89 GLU A CA 1
ATOM 734 C C . GLU A 1 89 ? -13.953 -2.689 -6.715 1 97.81 89 GLU A C 1
ATOM 736 O O . GLU A 1 89 ? -14.805 -2.521 -5.84 1 97.81 89 GLU A O 1
ATOM 741 N N . ILE A 1 90 ? -13.195 -3.775 -6.754 1 98.5 90 ILE A N 1
ATOM 742 C CA . ILE A 1 90 ? -13.195 -4.789 -5.703 1 98.5 90 ILE A CA 1
ATOM 743 C C . ILE A 1 90 ? -12.047 -4.52 -4.73 1 98.5 90 ILE A C 1
ATOM 745 O O . ILE A 1 90 ? -10.891 -4.41 -5.137 1 98.5 90 ILE A O 1
ATOM 749 N N . TRP A 1 91 ? -12.414 -4.461 -3.453 1 98.19 91 TRP A N 1
ATOM 750 C CA . TRP A 1 91 ? -11.453 -4.09 -2.416 1 98.19 91 TRP A CA 1
ATOM 751 C C . TRP A 1 91 ? -11.312 -5.203 -1.385 1 98.19 91 TRP A C 1
ATOM 753 O O . TRP A 1 91 ? -12.258 -5.953 -1.139 1 98.19 91 TRP A O 1
ATOM 763 N N . GLU A 1 92 ? -10.078 -5.254 -0.833 1 97.5 92 GLU A N 1
ATOM 764 C CA . GLU A 1 92 ? -9.93 -6.027 0.396 1 97.5 92 GLU A CA 1
ATOM 765 C C . GLU A 1 92 ? -10.992 -5.645 1.422 1 97.5 92 GLU A C 1
ATOM 767 O O . GLU A 1 92 ? -11.289 -4.461 1.603 1 97.5 92 GLU A O 1
ATOM 772 N N . GLY A 1 93 ? -11.648 -6.715 2.043 1 96.12 93 GLY A N 1
ATOM 773 C CA . GLY A 1 93 ? -12.664 -6.449 3.051 1 96.12 93 GLY A CA 1
ATOM 774 C C . GLY A 1 93 ? -14.062 -6.402 2.482 1 96.12 93 GLY A C 1
ATOM 775 O O . GLY A 1 93 ? -15.047 -6.344 3.23 1 96.12 93 GLY A O 1
ATOM 776 N N . ASP A 1 94 ? -14.156 -6.391 1.205 1 97.38 94 ASP A N 1
ATOM 777 C CA . ASP A 1 94 ? -15.484 -6.469 0.607 1 97.38 94 ASP A CA 1
ATOM 778 C C . ASP A 1 94 ? -16.172 -7.789 0.957 1 97.38 94 ASP A C 1
ATOM 780 O O . ASP A 1 94 ? -15.508 -8.828 1.034 1 97.38 94 ASP A O 1
ATOM 784 N N . ILE A 1 95 ? -17.438 -7.727 1.147 1 97.38 95 ILE A N 1
ATOM 785 C CA . ILE A 1 95 ? -18.312 -8.891 1.189 1 97.38 95 ILE A CA 1
ATOM 786 C C . ILE A 1 95 ? -19.109 -8.984 -0.116 1 97.38 95 ILE A C 1
ATOM 788 O O . ILE A 1 95 ? -19.766 -8.023 -0.522 1 97.38 95 ILE A O 1
ATOM 792 N N . ARG A 1 96 ? -18.984 -10.164 -0.708 1 97.5 96 ARG A N 1
ATOM 793 C CA . ARG A 1 96 ? -19.562 -10.312 -2.041 1 97.5 96 ARG A CA 1
ATOM 794 C C . ARG A 1 96 ? -20.281 -11.648 -2.18 1 97.5 96 ARG A C 1
ATOM 796 O O . ARG A 1 96 ? -20.125 -12.539 -1.341 1 97.5 96 ARG A O 1
ATOM 803 N N . LYS A 1 97 ? -21.094 -11.742 -3.201 1 96.88 97 LYS A N 1
ATOM 804 C CA . LYS A 1 97 ? -21.859 -12.938 -3.533 1 96.88 97 LYS A CA 1
ATOM 805 C C . LYS A 1 97 ? -21.516 -13.43 -4.938 1 96.88 97 LYS A C 1
ATOM 807 O O . LYS A 1 97 ? -21.609 -12.672 -5.906 1 96.88 97 LYS A O 1
ATOM 812 N N . ASP A 1 98 ? -21.109 -14.688 -4.977 1 94.88 98 ASP A N 1
ATOM 813 C CA . ASP A 1 98 ? -20.719 -15.211 -6.285 1 94.88 98 ASP A CA 1
ATOM 814 C C . ASP A 1 98 ? -21.953 -15.68 -7.07 1 94.88 98 ASP A C 1
ATOM 816 O O . ASP A 1 98 ? -23.078 -15.469 -6.641 1 94.88 98 ASP A O 1
ATOM 820 N N . SER A 1 99 ? -21.656 -16.234 -8.258 1 92.25 99 SER A N 1
ATOM 821 C CA . SER A 1 99 ? -22.734 -16.609 -9.172 1 92.25 99 SER A CA 1
ATOM 822 C C . SER A 1 99 ? -23.562 -17.766 -8.617 1 92.25 99 SER A C 1
ATOM 824 O O . SER A 1 99 ? -24.688 -17.984 -9.039 1 92.25 99 SER A O 1
ATOM 826 N N . LEU A 1 100 ? -23.047 -18.5 -7.699 1 92.94 100 LEU A N 1
ATOM 827 C CA . LEU A 1 100 ? -23.75 -19.625 -7.09 1 92.94 100 LEU A CA 1
ATOM 828 C C . LEU A 1 100 ? -24.516 -19.188 -5.844 1 92.94 100 LEU A C 1
ATOM 830 O O . LEU A 1 100 ? -25.109 -20.016 -5.152 1 92.94 100 LEU A O 1
ATOM 834 N N . GLY A 1 101 ? -24.391 -18 -5.523 1 93.44 101 GLY A N 1
ATOM 835 C CA . GLY A 1 101 ? -25.109 -17.453 -4.375 1 93.44 101 GLY A CA 1
ATOM 836 C C . GLY A 1 101 ? -24.312 -17.547 -3.086 1 93.44 101 GLY A C 1
ATOM 837 O O . GLY A 1 101 ? -24.844 -17.281 -2.004 1 93.44 101 GLY A O 1
ATOM 838 N N . ARG A 1 102 ? -23.125 -18 -3.221 1 93.62 102 ARG A N 1
ATOM 839 C CA . ARG A 1 102 ? -22.297 -18.109 -2.025 1 93.62 102 ARG A CA 1
ATOM 840 C C . ARG A 1 102 ? -21.656 -16.781 -1.664 1 93.62 102 ARG A C 1
ATOM 842 O O . ARG A 1 102 ? -21.172 -16.062 -2.543 1 93.62 102 ARG A O 1
ATOM 849 N N . ILE A 1 103 ? -21.609 -16.531 -0.375 1 95.62 103 ILE A N 1
ATOM 850 C CA . ILE A 1 103 ? -21.047 -15.281 0.122 1 95.62 103 ILE A CA 1
ATOM 851 C C . ILE A 1 103 ? -19.578 -15.484 0.5 1 95.62 103 ILE A C 1
ATOM 853 O O . ILE A 1 103 ? -19.219 -16.516 1.058 1 95.62 103 ILE A O 1
ATOM 857 N N . PHE A 1 104 ? -18.797 -14.453 0.163 1 96.25 104 PHE A N 1
ATOM 858 C CA . PHE A 1 104 ? -17.406 -14.516 0.552 1 96.25 104 PHE A CA 1
ATOM 859 C C . PHE A 1 104 ? -16.875 -13.125 0.887 1 96.25 104 PHE A C 1
ATOM 861 O O . PHE A 1 104 ? -17.484 -12.117 0.531 1 96.25 104 PHE A O 1
ATOM 868 N N . LYS A 1 105 ? -15.812 -13.094 1.595 1 96.88 105 LYS A N 1
ATOM 869 C CA . LYS A 1 105 ? -15.078 -11.859 1.869 1 96.88 105 LYS A CA 1
ATOM 870 C C . LYS A 1 105 ? -13.75 -11.828 1.116 1 96.88 105 LYS A C 1
ATOM 872 O O . LYS A 1 105 ? -13.133 -12.875 0.9 1 96.88 105 LYS A O 1
ATOM 877 N N . VAL A 1 106 ? -13.336 -10.68 0.696 1 97.56 106 VAL A N 1
ATOM 878 C CA . VAL A 1 106 ? -12.07 -10.516 -0.013 1 97.56 106 VAL A CA 1
ATOM 879 C C . VAL A 1 106 ? -10.938 -10.344 0.992 1 97.56 106 VAL A C 1
ATOM 881 O O . VAL A 1 106 ? -10.953 -9.43 1.815 1 97.56 106 VAL A O 1
ATOM 884 N N . VAL A 1 107 ? -9.922 -11.211 0.903 1 97 107 VAL A N 1
ATOM 885 C CA . VAL A 1 107 ? -8.828 -11.242 1.869 1 97 107 VAL A CA 1
ATOM 886 C C . VAL A 1 107 ? -7.496 -11.438 1.141 1 97 107 VAL A C 1
ATOM 888 O O . VAL A 1 107 ? -7.426 -12.18 0.158 1 97 107 VAL A O 1
ATOM 891 N N . PHE A 1 108 ? -6.508 -10.75 1.615 1 97.25 108 PHE A N 1
ATOM 892 C CA . PHE A 1 108 ? -5.156 -11.062 1.155 1 97.25 108 PHE A CA 1
ATOM 893 C C . PHE A 1 108 ? -4.531 -12.156 2.01 1 97.25 108 PHE A C 1
ATOM 895 O O . PHE A 1 108 ? -4.512 -12.055 3.238 1 97.25 108 PHE A O 1
ATOM 902 N N . TYR A 1 109 ? -4.027 -13.156 1.377 1 96.62 109 TYR A N 1
ATOM 903 C CA . TYR A 1 109 ? -3.318 -14.234 2.061 1 96.62 109 TYR A CA 1
ATOM 904 C C . TYR A 1 109 ? -1.812 -14.094 1.87 1 96.62 109 TYR A C 1
ATOM 906 O O . TYR A 1 109 ? -1.295 -14.32 0.773 1 96.62 109 TYR A O 1
ATOM 914 N N . ASP A 1 110 ? -1.141 -13.836 2.971 1 95.56 110 ASP A N 1
ATOM 915 C CA . ASP A 1 110 ? 0.302 -13.617 2.932 1 95.56 110 ASP A CA 1
ATOM 916 C C . ASP A 1 110 ? 1.029 -14.844 2.377 1 95.56 110 ASP A C 1
ATOM 918 O O . ASP A 1 110 ? 1.927 -14.711 1.542 1 95.56 110 ASP A O 1
ATOM 922 N N . ASP A 1 111 ? 0.612 -15.992 2.789 1 94.81 111 ASP A N 1
ATOM 923 C CA . ASP A 1 111 ? 1.308 -17.219 2.404 1 94.81 111 ASP A CA 1
ATOM 924 C C . ASP A 1 111 ? 1.081 -17.531 0.928 1 94.81 111 ASP A C 1
ATOM 926 O O . ASP A 1 111 ? 1.813 -18.344 0.341 1 94.81 111 ASP A O 1
ATOM 930 N N . LEU A 1 112 ? 0.082 -16.922 0.35 1 96.75 112 LEU A N 1
ATOM 931 C CA . LEU A 1 112 ? -0.206 -17.141 -1.064 1 96.75 112 LEU A CA 1
ATOM 932 C C . LEU A 1 112 ? 0.165 -15.914 -1.888 1 96.75 112 LEU A C 1
ATOM 934 O O . LEU A 1 112 ? 0.105 -15.945 -3.119 1 96.75 112 LEU A O 1
ATOM 938 N N . ALA A 1 113 ? 0.468 -14.859 -1.271 1 97.12 113 ALA A N 1
ATOM 939 C CA . ALA A 1 113 ? 0.826 -13.586 -1.899 1 97.12 113 ALA A CA 1
ATOM 940 C C . ALA A 1 113 ? -0.225 -13.164 -2.922 1 97.12 113 ALA A C 1
ATOM 942 O O . ALA A 1 113 ? 0.11 -12.797 -4.051 1 97.12 113 ALA A O 1
ATOM 943 N N . ALA A 1 114 ? -1.479 -13.211 -2.467 1 97.88 114 ALA A N 1
ATOM 944 C CA . ALA A 1 114 ? -2.582 -12.945 -3.385 1 97.88 114 ALA A CA 1
ATOM 945 C C . ALA A 1 114 ? -3.865 -12.633 -2.623 1 97.88 114 ALA A C 1
ATOM 947 O O . ALA A 1 114 ? -4.004 -12.984 -1.45 1 97.88 114 ALA A O 1
ATOM 948 N N . PHE A 1 115 ? -4.727 -11.961 -3.365 1 97.88 115 PHE A N 1
ATOM 949 C CA . PHE A 1 115 ? -6.094 -11.789 -2.881 1 97.88 115 PHE A CA 1
ATOM 950 C C . PHE A 1 115 ? -6.945 -13.008 -3.217 1 97.88 115 PHE A C 1
ATOM 952 O O . PHE A 1 115 ? -6.84 -13.562 -4.312 1 97.88 115 PHE A O 1
ATOM 959 N N . TYR A 1 116 ? -7.777 -13.398 -2.256 1 98.06 116 TYR A N 1
ATOM 960 C CA . TYR A 1 116 ? -8.703 -14.523 -2.414 1 98.06 116 TYR A CA 1
ATOM 961 C C . TYR A 1 116 ? -10.086 -14.164 -1.884 1 98.06 116 TYR A C 1
ATOM 963 O O . TYR A 1 116 ? -10.234 -13.219 -1.112 1 98.06 116 TYR A O 1
ATOM 971 N N . GLY A 1 117 ? -11.047 -14.891 -2.416 1 97.56 117 GLY A N 1
ATOM 972 C CA . GLY A 1 117 ? -12.336 -14.945 -1.745 1 97.56 117 GLY A CA 1
ATOM 973 C C . GLY A 1 117 ? -12.406 -16.016 -0.669 1 97.56 117 GLY A C 1
ATOM 974 O O . GLY A 1 117 ? -12.133 -17.188 -0.933 1 97.56 117 GLY A O 1
ATOM 975 N N . GLU A 1 118 ? -12.688 -15.562 0.498 1 96.56 118 GLU A N 1
ATOM 976 C CA . GLU A 1 118 ? -12.828 -16.5 1.612 1 96.56 118 GLU A CA 1
ATOM 977 C C . GLU A 1 118 ? -14.289 -16.719 1.973 1 96.56 118 GLU A C 1
ATOM 979 O O . GLU A 1 118 ? -14.977 -15.789 2.396 1 96.56 118 GLU A O 1
ATOM 984 N N . HIS A 1 119 ? -14.75 -17.906 1.775 1 93.94 119 HIS A N 1
ATOM 985 C CA . HIS A 1 119 ? -16.109 -18.266 2.131 1 93.94 119 HIS A CA 1
ATOM 986 C C . HIS A 1 119 ? -16.203 -18.703 3.59 1 93.94 119 HIS A C 1
ATOM 988 O O . HIS A 1 119 ? -15.203 -19.094 4.191 1 93.94 119 HIS A O 1
ATOM 994 N N . PRO A 1 120 ? -17.484 -18.625 3.977 1 89.62 120 PRO A N 1
ATOM 995 C CA . PRO A 1 120 ? -17.672 -19.219 5.305 1 89.62 120 PRO A CA 1
ATOM 996 C C . PRO A 1 120 ? -17.297 -20.688 5.348 1 89.62 120 PRO A C 1
ATOM 998 O O . PRO A 1 120 ? -17.531 -21.422 4.391 1 89.62 120 PRO A O 1
ATOM 1001 N N . GLY A 1 121 ? -16.594 -21.172 6.328 1 87.44 121 GLY A N 1
ATOM 1002 C CA . GLY A 1 121 ? -16.172 -22.562 6.441 1 87.44 121 GLY A CA 1
ATOM 1003 C C . GLY A 1 121 ? -14.734 -22.781 6.031 1 87.44 121 GLY A C 1
ATOM 1004 O O . GLY A 1 121 ? -14.219 -23.906 6.133 1 87.44 121 GLY A O 1
ATOM 1005 N N . GLY A 1 122 ? -14.141 -21.734 5.414 1 86.31 122 GLY A N 1
ATOM 1006 C CA . GLY A 1 122 ? -12.703 -21.812 5.195 1 86.31 122 GLY A CA 1
ATOM 1007 C C . GLY A 1 122 ? -12.328 -22.047 3.742 1 86.31 122 GLY A C 1
ATOM 1008 O O . GLY A 1 122 ? -11.148 -22.016 3.387 1 86.31 122 GLY A O 1
ATOM 1009 N N . LEU A 1 123 ? -13.367 -22.297 2.992 1 92.69 123 LEU A N 1
ATOM 1010 C CA . LEU A 1 123 ? -13.078 -22.453 1.57 1 92.69 123 LEU A CA 1
ATOM 1011 C C . LEU A 1 123 ? -12.578 -21.156 0.964 1 92.69 123 LEU A C 1
ATOM 1013 O O . LEU A 1 123 ? -13.148 -20.094 1.218 1 92.69 123 LEU A O 1
ATOM 1017 N N . ILE A 1 124 ? -11.484 -21.266 0.171 1 96.12 124 ILE A N 1
ATOM 1018 C CA . ILE A 1 124 ? -10.953 -20.078 -0.486 1 96.12 124 ILE A CA 1
ATOM 1019 C C . ILE A 1 124 ? -10.898 -20.312 -1.996 1 96.12 124 ILE A C 1
ATOM 1021 O O . ILE A 1 124 ? -10.734 -21.438 -2.457 1 96.12 124 ILE A O 1
ATOM 1025 N N . GLN A 1 125 ? -11.117 -19.219 -2.707 1 96.75 125 GLN A N 1
ATOM 1026 C CA . GLN A 1 125 ? -11.055 -19.219 -4.164 1 96.75 125 GLN A CA 1
ATOM 1027 C C . GLN A 1 125 ? -10.234 -18.031 -4.684 1 96.75 125 GLN A C 1
ATOM 1029 O O . GLN A 1 125 ? -10.273 -16.953 -4.109 1 96.75 125 GLN A O 1
ATOM 1034 N N . CYS A 1 126 ? -9.5 -18.359 -5.812 1 96.94 126 CYS A N 1
ATOM 1035 C CA . CYS A 1 126 ? -8.812 -17.25 -6.461 1 96.94 126 CYS A CA 1
ATOM 1036 C C . CYS A 1 126 ? -9.766 -16.094 -6.746 1 96.94 126 CYS A C 1
ATOM 1038 O O . CYS A 1 126 ? -10.828 -16.297 -7.328 1 96.94 126 CYS A O 1
ATOM 1040 N N . LEU A 1 127 ? -9.312 -14.938 -6.332 1 98.25 127 LEU A N 1
ATOM 1041 C CA . LEU A 1 127 ? -10.219 -13.797 -6.465 1 98.25 127 LEU A CA 1
ATOM 1042 C C . LEU A 1 127 ? -10.5 -13.492 -7.934 1 98.25 127 LEU A C 1
ATOM 1044 O O . LEU A 1 127 ? -11.609 -13.109 -8.289 1 98.25 127 LEU A O 1
ATOM 1048 N N . ALA A 1 128 ? -9.492 -13.656 -8.727 1 97.56 128 ALA A N 1
ATOM 1049 C CA . ALA A 1 128 ? -9.656 -13.367 -10.148 1 97.56 128 ALA A CA 1
ATOM 1050 C C . ALA A 1 128 ? -10.766 -14.219 -10.758 1 97.56 128 ALA A C 1
ATOM 1052 O O . ALA A 1 128 ? -11.383 -13.828 -11.75 1 97.56 128 ALA A O 1
ATOM 1053 N N . ASP A 1 129 ? -11.023 -15.352 -10.156 1 96.69 129 ASP A N 1
ATOM 1054 C CA . ASP A 1 129 ? -12.031 -16.266 -10.672 1 96.69 129 ASP A CA 1
ATOM 1055 C C . ASP A 1 129 ? -13.414 -15.914 -10.141 1 96.69 129 ASP A C 1
ATOM 1057 O O . ASP A 1 129 ? -14.398 -15.953 -10.883 1 96.69 129 ASP A O 1
ATOM 1061 N N . CYS A 1 130 ? -13.516 -15.555 -8.93 1 96.81 130 CYS A N 1
ATOM 1062 C CA . CYS A 1 130 ? -14.836 -15.398 -8.328 1 96.81 130 CYS A CA 1
ATOM 1063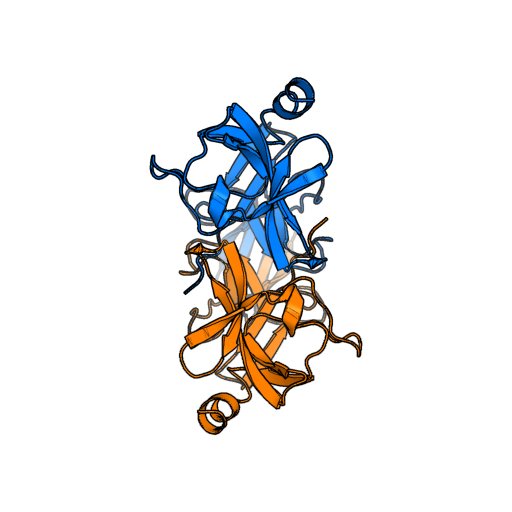 C C . CYS A 1 130 ? -15.219 -13.922 -8.234 1 96.81 130 CYS A C 1
ATOM 1065 O O . CYS A 1 130 ? -16.406 -13.594 -8.125 1 96.81 130 CYS A O 1
ATOM 1067 N N . GLY A 1 131 ? -14.273 -13.016 -8.273 1 97.31 131 GLY A N 1
ATOM 1068 C CA . GLY A 1 131 ? -14.492 -11.602 -8.008 1 97.31 131 GLY A CA 1
ATOM 1069 C C . GLY A 1 131 ? -15.273 -10.906 -9.102 1 97.31 131 GLY A C 1
ATOM 1070 O O . GLY A 1 131 ? -16.344 -10.344 -8.859 1 97.31 131 GLY A O 1
ATOM 1071 N N . PRO A 1 132 ? -14.812 -11.047 -10.305 1 97.69 132 PRO A N 1
ATOM 1072 C CA . PRO A 1 132 ? -15.406 -10.258 -11.391 1 97.69 132 PRO A CA 1
ATOM 1073 C C . PRO A 1 132 ? -16.875 -10.57 -11.609 1 97.69 132 PRO A C 1
ATOM 1075 O O . PRO A 1 132 ? -17.656 -9.68 -11.977 1 97.69 132 PRO A O 1
ATOM 1078 N N . ASP A 1 133 ? -17.328 -11.797 -11.336 1 96.62 133 ASP A N 1
ATOM 1079 C CA . ASP A 1 133 ? -18.719 -12.18 -11.562 1 96.62 133 ASP A CA 1
ATOM 1080 C C . ASP A 1 133 ? -19.516 -12.156 -10.258 1 96.62 133 ASP A C 1
ATOM 1082 O O . ASP A 1 133 ? -20.594 -12.734 -10.164 1 96.62 133 ASP A O 1
ATOM 1086 N N . SER A 1 134 ? -19.016 -11.5 -9.336 1 98.06 134 SER A N 1
ATOM 1087 C CA . SER A 1 134 ? -19.688 -11.461 -8.031 1 98.06 134 SER A CA 1
ATOM 1088 C C . SER A 1 134 ? -20.375 -10.125 -7.816 1 98.06 134 SER A C 1
ATOM 1090 O O . SER A 1 134 ? -20.125 -9.156 -8.539 1 98.06 134 SER A O 1
ATOM 1092 N N . GLU A 1 135 ? -21.25 -10.148 -6.867 1 97.81 135 GLU A N 1
ATOM 1093 C CA . GLU A 1 135 ? -22.031 -8.961 -6.512 1 97.81 135 GLU A CA 1
ATOM 1094 C C . GLU A 1 135 ? -21.562 -8.367 -5.188 1 97.81 135 GLU A C 1
ATOM 1096 O O . GLU A 1 135 ? -21.344 -9.102 -4.219 1 97.81 135 GLU A O 1
ATOM 1101 N N . TYR A 1 136 ? -21.453 -7.074 -5.25 1 98 136 TYR A N 1
ATOM 1102 C CA . TYR A 1 136 ? -21.062 -6.379 -4.027 1 98 136 TYR A CA 1
ATOM 1103 C C . TYR A 1 136 ? -22.203 -6.348 -3.025 1 98 136 TYR A C 1
ATOM 1105 O O . TYR A 1 136 ? -23.328 -5.98 -3.371 1 98 136 TYR A O 1
ATOM 1113 N N . LEU A 1 137 ? -21.938 -6.672 -1.715 1 96.75 137 LEU A N 1
ATOM 1114 C CA . LEU A 1 137 ? -22.969 -6.641 -0.68 1 96.75 137 LEU A CA 1
ATOM 1115 C C . LEU A 1 137 ? -22.609 -5.625 0.402 1 96.75 137 LEU A C 1
ATOM 1117 O O . LEU A 1 137 ? -23.5 -5.16 1.129 1 96.75 137 LEU A O 1
ATOM 1121 N N . GLY A 1 138 ? -21.438 -5.301 0.63 1 96.06 138 GLY A N 1
ATOM 1122 C CA . GLY A 1 138 ? -20.953 -4.438 1.695 1 96.06 138 GLY A CA 1
ATOM 1123 C C . GLY A 1 138 ? -19.516 -4.746 2.105 1 96.06 138 GLY A C 1
ATOM 1124 O O . GLY A 1 138 ? -18.766 -5.34 1.338 1 96.06 138 GLY A O 1
ATOM 1125 N N . THR A 1 139 ? -19.156 -4.223 3.26 1 95.94 139 THR A N 1
ATOM 1126 C CA . THR A 1 139 ? -17.828 -4.477 3.785 1 95.94 139 THR A CA 1
ATOM 1127 C C . THR A 1 139 ? -17.891 -5.113 5.168 1 95.94 139 THR A C 1
ATOM 1129 O O . THR A 1 139 ? -18.938 -5.078 5.82 1 95.94 139 THR A O 1
ATOM 1132 N N . VAL A 1 140 ? -16.812 -5.668 5.586 1 93 140 VAL A N 1
ATOM 1133 C CA . VAL A 1 140 ? -16.703 -6.293 6.898 1 93 140 VAL A CA 1
ATOM 1134 C C . VAL A 1 140 ? -16.828 -5.23 7.988 1 93 140 VAL A C 1
ATOM 1136 O O . VAL A 1 140 ? -17.078 -5.551 9.148 1 93 140 VAL A O 1
ATOM 1139 N N . TYR A 1 141 ? -16.719 -4 7.617 1 91.25 141 TYR A N 1
ATOM 1140 C CA . TYR A 1 141 ? -16.75 -2.912 8.586 1 91.25 141 TYR A CA 1
ATOM 1141 C C . TYR A 1 141 ? -18.141 -2.277 8.648 1 91.25 141 TYR A C 1
ATOM 1143 O O . TYR A 1 141 ? -18.688 -2.08 9.734 1 91.25 141 TYR A O 1
ATOM 1151 N N . GLU A 1 142 ? -18.625 -2.014 7.508 1 89.06 142 GLU A N 1
ATOM 1152 C CA . GLU A 1 142 ? -19.922 -1.333 7.438 1 89.06 142 GLU A CA 1
ATOM 1153 C C . GLU A 1 142 ? -21.078 -2.314 7.629 1 89.06 142 GLU A C 1
ATOM 1155 O O . GLU A 1 142 ? -22.156 -1.931 8.094 1 89.06 142 GLU A O 1
ATOM 1160 N N . ASN A 1 143 ? -20.844 -3.613 7.242 1 88.19 143 ASN A N 1
ATOM 1161 C CA . ASN A 1 143 ? -21.875 -4.633 7.309 1 88.19 143 ASN A CA 1
ATOM 1162 C C . ASN A 1 143 ? -21.375 -5.898 8.008 1 88.19 143 ASN A C 1
ATOM 1164 O O . ASN A 1 143 ? -21.406 -6.98 7.422 1 88.19 143 ASN A O 1
ATOM 1168 N N . PRO A 1 144 ? -21 -5.859 9.234 1 77.88 144 PRO A N 1
ATOM 1169 C CA . PRO A 1 144 ? -20.422 -7.012 9.93 1 77.88 144 PRO A CA 1
ATOM 1170 C C . PRO A 1 144 ? -21.375 -8.195 10.008 1 77.88 144 PRO A C 1
ATOM 1172 O O . PRO A 1 144 ? -20.938 -9.344 10.102 1 77.88 144 PRO A O 1
ATOM 1175 N N . GLY A 1 145 ? -22.562 -8.078 9.914 1 80.19 145 GLY A N 1
ATOM 1176 C CA . GLY A 1 145 ? -23.547 -9.141 10.055 1 80.19 145 GLY A CA 1
ATOM 1177 C C . GLY A 1 145 ? -23.734 -9.953 8.789 1 80.19 145 GLY A C 1
ATOM 1178 O O . GLY A 1 145 ? -24.281 -11.062 8.828 1 80.19 145 GLY A O 1
ATOM 1179 N N . LEU A 1 146 ? -23.234 -9.453 7.738 1 81.31 146 LEU A N 1
ATOM 1180 C CA . LEU A 1 146 ? -23.453 -10.109 6.453 1 81.31 146 LEU A CA 1
ATOM 1181 C C . LEU A 1 146 ? -22.75 -11.469 6.41 1 81.31 146 LEU A C 1
ATOM 1183 O O . LEU A 1 146 ? -23.266 -12.414 5.805 1 81.31 146 LEU A O 1
ATOM 1187 N N . LEU A 1 147 ? -21.578 -11.617 6.996 1 78.06 147 LEU A N 1
ATOM 1188 C CA . LEU A 1 147 ? -20.844 -12.883 6.969 1 78.06 147 LEU A CA 1
ATOM 1189 C C . LEU A 1 147 ? -21.453 -13.875 7.961 1 78.06 147 LEU A C 1
ATOM 1191 O O . LEU A 1 147 ? -21.422 -15.086 7.73 1 78.06 147 LEU A O 1
ATOM 1195 N N . GLU A 1 148 ? -21.859 -13.391 9.023 1 69.06 148 GLU A N 1
ATOM 1196 C CA . GLU A 1 148 ? -22.484 -14.273 10.016 1 69.06 148 GLU A CA 1
ATOM 1197 C C . GLU A 1 148 ? -23.75 -14.906 9.461 1 69.06 148 GLU A C 1
ATOM 1199 O O . GLU A 1 148 ? -24.047 -16.078 9.742 1 69.06 148 GLU A O 1
ATOM 1204 N N . ALA A 1 149 ? -24.453 -14.219 8.695 1 59.56 149 ALA A N 1
ATOM 1205 C CA . ALA A 1 149 ? -25.719 -14.727 8.141 1 59.56 149 ALA A CA 1
ATOM 1206 C C . ALA A 1 149 ? -25.453 -15.812 7.102 1 59.56 149 ALA A C 1
ATOM 1208 O O . ALA A 1 149 ? -26.328 -16.641 6.832 1 59.56 149 ALA A O 1
ATOM 1209 N N . ALA A 1 150 ? -24.312 -15.742 6.578 1 58.91 150 ALA A N 1
ATOM 1210 C CA . ALA A 1 150 ? -23.984 -16.719 5.547 1 58.91 150 ALA A CA 1
ATOM 1211 C C . ALA A 1 150 ? -23.453 -18.016 6.168 1 58.91 150 ALA A C 1
ATOM 1213 O O . ALA A 1 150 ? -23.344 -19.031 5.488 1 58.91 150 ALA A O 1
ATOM 1214 N N . GLU A 1 151 ? -22.906 -17.906 7.387 1 53.62 151 GLU A N 1
ATOM 1215 C CA . GLU A 1 151 ? -22.547 -19.141 8.094 1 53.62 151 GLU A CA 1
ATOM 1216 C C . GLU A 1 151 ? -23.781 -19.953 8.453 1 53.62 151 GLU A C 1
ATOM 1218 O O . GLU A 1 151 ? -23.781 -21.172 8.328 1 53.62 151 GLU A O 1
ATOM 1223 N N . MET B 1 1 ? -2.967 -10.664 10.289 1 63.69 1 MET B N 1
ATOM 1224 C CA . MET B 1 1 ? -3.195 -9.43 9.547 1 63.69 1 MET B CA 1
ATOM 1225 C C . MET B 1 1 ? -2.016 -9.117 8.633 1 63.69 1 MET B C 1
ATOM 1227 O O . MET B 1 1 ? -0.872 -9.445 8.953 1 63.69 1 MET B O 1
ATOM 1231 N N . ARG B 1 2 ? -2.279 -8.578 7.363 1 79.69 2 ARG B N 1
ATOM 1232 C CA . ARG B 1 2 ? -1.289 -8.32 6.32 1 79.69 2 ARG B CA 1
ATOM 1233 C C . ARG B 1 2 ? -0.327 -7.215 6.742 1 79.69 2 ARG B C 1
ATOM 1235 O O . ARG B 1 2 ? -0.75 -6.184 7.266 1 79.69 2 ARG B O 1
ATOM 1242 N N . GLU B 1 3 ? 0.972 -7.551 6.719 1 80.88 3 GLU B N 1
ATOM 1243 C CA . GLU B 1 3 ? 2 -6.527 6.875 1 80.88 3 GLU B CA 1
ATOM 1244 C C . GLU B 1 3 ? 2.232 -5.77 5.57 1 80.88 3 GLU B C 1
ATOM 1246 O O . GLU B 1 3 ? 2.648 -6.359 4.57 1 80.88 3 GLU B O 1
ATOM 1251 N N . ARG B 1 4 ? 1.948 -4.473 5.594 1 90.38 4 ARG B N 1
ATOM 1252 C CA . ARG B 1 4 ? 2.125 -3.645 4.406 1 90.38 4 ARG B CA 1
ATOM 1253 C C . ARG B 1 4 ? 3.424 -2.85 4.484 1 90.38 4 ARG B C 1
ATOM 1255 O O . ARG B 1 4 ? 3.488 -1.816 5.152 1 90.38 4 ARG B O 1
ATOM 1262 N N . LYS B 1 5 ? 4.434 -3.391 3.893 1 92.31 5 LYS B N 1
ATOM 1263 C CA . LYS B 1 5 ? 5.734 -2.73 3.812 1 92.31 5 LYS B CA 1
ATOM 1264 C C . LYS B 1 5 ? 6.051 -2.309 2.381 1 92.31 5 LYS B C 1
ATOM 1266 O O . LYS B 1 5 ? 5.688 -3.004 1.43 1 92.31 5 LYS B O 1
ATOM 1271 N N . TYR B 1 6 ? 6.785 -1.229 2.326 1 95.88 6 TYR B N 1
ATOM 1272 C CA . TYR B 1 6 ? 7.113 -0.708 1.004 1 95.88 6 TYR B CA 1
ATOM 1273 C C . TYR B 1 6 ? 8.586 -0.329 0.918 1 95.88 6 TYR B C 1
ATOM 1275 O O . TYR B 1 6 ? 9.227 -0.06 1.938 1 95.88 6 TYR B O 1
ATOM 1283 N N . ARG B 1 7 ? 9.062 -0.374 -0.251 1 96.19 7 ARG B N 1
ATOM 1284 C CA . ARG B 1 7 ? 10.383 0.187 -0.536 1 96.19 7 ARG B CA 1
ATOM 1285 C C . ARG B 1 7 ? 10.375 0.957 -1.853 1 96.19 7 ARG B C 1
ATOM 1287 O O . ARG B 1 7 ? 9.43 0.849 -2.637 1 96.19 7 ARG B O 1
ATOM 1294 N N . ALA B 1 8 ? 11.344 1.797 -1.98 1 96.69 8 ALA B N 1
ATOM 1295 C CA . ALA B 1 8 ? 11.461 2.609 -3.189 1 96.69 8 ALA B CA 1
ATOM 1296 C C . ALA B 1 8 ? 12.914 2.777 -3.602 1 96.69 8 ALA B C 1
ATOM 1298 O O . ALA B 1 8 ? 13.797 2.939 -2.752 1 96.69 8 ALA B O 1
ATOM 1299 N N . PHE B 1 9 ? 13.188 2.656 -4.906 1 97.12 9 PHE B N 1
ATOM 1300 C CA . PHE B 1 9 ? 14.523 2.887 -5.449 1 97.12 9 PHE B CA 1
ATOM 1301 C C . PHE B 1 9 ? 14.68 4.328 -5.914 1 97.12 9 PHE B C 1
ATOM 1303 O O . PHE B 1 9 ? 14.086 4.73 -6.918 1 97.12 9 PHE B O 1
ATOM 1310 N N . VAL B 1 10 ? 15.477 5.086 -5.168 1 96.62 10 VAL B N 1
ATOM 1311 C CA . VAL B 1 10 ? 15.727 6.473 -5.543 1 96.62 10 VAL B CA 1
ATOM 1312 C C . VAL B 1 10 ? 16.844 6.535 -6.59 1 96.62 10 VAL B C 1
ATOM 1314 O O . VAL B 1 10 ? 18.016 6.426 -6.258 1 96.62 10 VAL B O 1
ATOM 1317 N N . LYS B 1 11 ? 16.5 6.805 -7.809 1 95.12 11 LYS B N 1
ATOM 1318 C CA . LYS B 1 11 ? 17.406 6.699 -8.945 1 95.12 11 LYS B CA 1
ATOM 1319 C C . LYS B 1 11 ? 18.562 7.695 -8.82 1 95.12 11 LYS B C 1
ATOM 1321 O O . LYS B 1 11 ? 19.703 7.367 -9.133 1 95.12 11 LYS B O 1
ATOM 1326 N N . GLN B 1 12 ? 18.234 8.914 -8.406 1 93.75 12 GLN B N 1
ATOM 1327 C CA . GLN B 1 12 ? 19.219 9.977 -8.344 1 93.75 12 GLN B CA 1
ATOM 1328 C C . GLN B 1 12 ? 20.406 9.562 -7.48 1 93.75 12 GLN B C 1
ATOM 1330 O O . GLN B 1 12 ? 21.562 9.891 -7.793 1 93.75 12 GLN B O 1
ATOM 1335 N N . CYS B 1 13 ? 20.219 8.797 -6.473 1 93.12 13 CYS B N 1
ATOM 1336 C CA . CYS B 1 13 ? 21.297 8.414 -5.574 1 93.12 13 CYS B CA 1
ATOM 1337 C C . CYS B 1 13 ? 21.547 6.914 -5.621 1 93.12 13 CYS B C 1
ATOM 1339 O O . CYS B 1 13 ? 22.406 6.398 -4.902 1 93.12 13 CYS B O 1
ATOM 1341 N N . ASN B 1 14 ? 20.781 6.199 -6.402 1 94 14 ASN B N 1
ATOM 1342 C CA . ASN B 1 14 ? 20.922 4.754 -6.559 1 94 14 ASN B CA 1
ATOM 1343 C C . ASN B 1 14 ? 20.812 4.035 -5.219 1 94 14 ASN B C 1
ATOM 1345 O O . ASN B 1 14 ? 21.672 3.217 -4.883 1 94 14 ASN B O 1
ATOM 1349 N N . LYS B 1 15 ? 19.797 4.387 -4.516 1 94.44 15 LYS B N 1
ATOM 1350 C CA . LYS B 1 15 ? 19.609 3.83 -3.18 1 94.44 15 LYS B CA 1
ATOM 1351 C C . LYS B 1 15 ? 18.188 3.33 -2.984 1 94.44 15 LYS B C 1
ATOM 1353 O O . LYS B 1 15 ? 17.234 3.98 -3.414 1 94.44 15 LYS B O 1
ATOM 1358 N N . MET B 1 16 ? 18.125 2.168 -2.307 1 96.25 16 MET B N 1
ATOM 1359 C CA . MET B 1 16 ? 16.828 1.647 -1.876 1 96.25 16 MET B CA 1
ATOM 1360 C C . MET B 1 16 ? 16.469 2.184 -0.497 1 96.25 16 MET B C 1
ATOM 1362 O O . MET B 1 16 ? 17.266 2.129 0.432 1 96.25 16 MET B O 1
ATOM 1366 N N . ILE B 1 17 ? 15.305 2.734 -0.4 1 95.31 17 ILE B N 1
ATOM 1367 C CA . ILE B 1 17 ? 14.82 3.186 0.901 1 95.31 17 ILE B CA 1
ATOM 1368 C C . ILE B 1 17 ? 13.586 2.375 1.303 1 95.31 17 ILE B C 1
ATOM 1370 O O . ILE B 1 17 ? 12.867 1.862 0.444 1 95.31 17 ILE B O 1
ATOM 1374 N N . TYR B 1 18 ? 13.344 2.25 2.627 1 95.06 18 TYR B N 1
ATOM 1375 C CA . TYR B 1 18 ? 12.312 1.371 3.16 1 95.06 18 TYR B CA 1
ATOM 1376 C C . TYR B 1 18 ? 11.336 2.148 4.035 1 95.06 18 TYR B C 1
ATOM 1378 O O . TYR B 1 18 ? 11.742 3.021 4.805 1 95.06 18 TYR B O 1
ATOM 1386 N N . SER B 1 19 ? 10.078 1.769 3.918 1 94.44 19 SER B N 1
ATOM 1387 C CA . SER B 1 19 ? 9.031 2.463 4.668 1 94.44 19 SER B CA 1
ATOM 1388 C C . SER B 1 19 ? 9.227 2.285 6.172 1 94.44 19 SER B C 1
ATOM 1390 O O . SER B 1 19 ? 8.836 3.15 6.957 1 94.44 19 SER B O 1
ATOM 1392 N N . GLU B 1 20 ? 9.797 1.231 6.594 1 90.44 20 GLU B N 1
ATOM 1393 C CA . GLU B 1 20 ? 10.023 0.963 8.008 1 90.44 20 GLU B CA 1
ATOM 1394 C C . GLU B 1 20 ? 11.016 1.961 8.609 1 90.44 20 GLU B C 1
ATOM 1396 O O . GLU B 1 20 ? 11.078 2.123 9.828 1 90.44 20 GLU B O 1
ATOM 1401 N N . ASN B 1 21 ? 11.758 2.676 7.75 1 90.38 21 ASN B N 1
ATOM 1402 C CA . ASN B 1 21 ? 12.727 3.67 8.195 1 90.38 21 ASN B CA 1
ATOM 1403 C C . ASN B 1 21 ? 12.312 5.082 7.793 1 90.38 21 ASN B C 1
ATOM 1405 O O . ASN B 1 21 ? 13.141 5.992 7.766 1 90.38 21 ASN B O 1
ATOM 1409 N N . SER B 1 22 ? 11.109 5.199 7.473 1 90.38 22 SER B N 1
ATOM 1410 C CA . SER B 1 22 ? 10.617 6.473 6.957 1 90.38 22 SER B CA 1
ATOM 1411 C C . SER B 1 22 ? 10.57 7.531 8.055 1 90.38 22 SER B C 1
ATOM 1413 O O . SER B 1 22 ? 10.586 7.207 9.242 1 90.38 22 SER B O 1
ATOM 1415 N N . TYR B 1 23 ? 10.641 8.812 7.629 1 89.25 23 TYR B N 1
ATOM 1416 C CA . TYR B 1 23 ? 10.477 9.922 8.555 1 89.25 23 TYR B CA 1
ATOM 1417 C C . TYR B 1 23 ? 9.258 9.711 9.453 1 89.25 23 TYR B C 1
ATOM 1419 O O . TYR B 1 23 ? 8.188 9.328 8.969 1 89.25 23 TYR B O 1
ATOM 1427 N N . PRO B 1 24 ? 9.469 10.023 10.719 1 80.25 24 PRO B N 1
ATOM 1428 C CA . PRO B 1 24 ? 10.586 10.688 11.391 1 80.25 24 PRO B CA 1
ATOM 1429 C C . PRO B 1 24 ? 11.609 9.703 11.953 1 80.25 24 PRO B C 1
ATOM 1431 O O . PRO B 1 24 ? 12.555 10.117 12.633 1 80.25 24 PRO B O 1
ATOM 1434 N N . LYS B 1 25 ? 11.391 8.391 11.594 1 73.88 25 LYS B N 1
ATOM 1435 C CA . LYS B 1 25 ? 12.336 7.418 12.148 1 73.88 25 LYS B CA 1
ATOM 1436 C C . LYS B 1 25 ? 13.68 7.484 11.43 1 73.88 25 LYS B C 1
ATOM 1438 O O . LYS B 1 25 ? 13.727 7.684 10.211 1 73.88 25 LYS B O 1
ATOM 1443 N N . GLY B 1 26 ? 14.711 7.137 12.289 1 67.94 26 GLY B N 1
ATOM 1444 C CA . GLY B 1 26 ? 16.062 6.922 11.781 1 67.94 26 GLY B CA 1
ATOM 1445 C C . GLY B 1 26 ? 16.672 8.164 11.164 1 67.94 26 GLY B C 1
ATOM 1446 O O . GLY B 1 26 ? 17.594 8.07 10.352 1 67.94 26 GLY B O 1
ATOM 1447 N N . ASN B 1 27 ? 16.109 9.328 11.367 1 70.31 27 ASN B N 1
ATOM 1448 C CA . ASN B 1 27 ? 16.609 10.562 10.766 1 70.31 27 ASN B CA 1
ATOM 1449 C C . ASN B 1 27 ? 16.469 10.539 9.25 1 70.31 27 ASN B C 1
ATOM 1451 O O . ASN B 1 27 ? 17.328 11.07 8.531 1 70.31 27 ASN B O 1
ATOM 1455 N N . SER B 1 28 ? 15.539 9.758 8.805 1 84.25 28 SER B N 1
ATOM 1456 C CA . SER B 1 28 ? 15.312 9.672 7.363 1 84.25 28 SER B CA 1
ATOM 1457 C C . SER B 1 28 ? 14.766 10.984 6.812 1 84.25 28 SER B C 1
ATOM 1459 O O . SER B 1 28 ? 14.047 11.703 7.508 1 84.25 28 SER B O 1
ATOM 1461 N N . ASP B 1 29 ? 15.172 11.273 5.574 1 92.56 29 ASP B N 1
ATOM 1462 C CA . ASP B 1 29 ? 14.695 12.453 4.863 1 92.56 29 ASP B CA 1
ATOM 1463 C C . ASP B 1 29 ? 13.539 12.102 3.928 1 92.56 29 ASP B C 1
ATOM 1465 O O . ASP B 1 29 ? 13.109 12.938 3.125 1 92.56 29 ASP B O 1
ATOM 1469 N N . TYR B 1 30 ? 13.023 10.859 4.105 1 95.12 30 TYR B N 1
ATOM 1470 C CA . TYR B 1 30 ? 11.984 10.406 3.188 1 95.12 30 TYR B CA 1
ATOM 1471 C C . TYR B 1 30 ? 10.734 9.977 3.943 1 95.12 30 TYR B C 1
ATOM 1473 O O . TYR B 1 30 ? 10.812 9.562 5.102 1 95.12 30 TYR B O 1
ATOM 1481 N N . ARG B 1 31 ? 9.625 10.062 3.305 1 94.12 31 ARG B N 1
ATOM 1482 C CA . ARG B 1 31 ? 8.383 9.461 3.799 1 94.12 31 ARG B CA 1
ATOM 1483 C C . ARG B 1 31 ? 7.559 8.891 2.654 1 94.12 31 ARG B C 1
ATOM 1485 O O . ARG B 1 31 ? 7.633 9.375 1.523 1 94.12 31 ARG B O 1
ATOM 1492 N N . PHE B 1 32 ? 6.816 7.832 2.969 1 95.31 32 PHE B N 1
ATOM 1493 C CA . PHE B 1 32 ? 5.902 7.195 2.027 1 95.31 32 PHE B CA 1
ATOM 1494 C C . PHE B 1 32 ? 4.469 7.664 2.262 1 95.31 32 PHE B C 1
ATOM 1496 O O . PHE B 1 32 ? 3.932 7.508 3.361 1 95.31 32 PHE B O 1
ATOM 1503 N N . VAL B 1 33 ? 3.861 8.219 1.193 1 93.69 33 VAL B N 1
ATOM 1504 C CA . VAL B 1 33 ? 2.535 8.805 1.335 1 93.69 33 VAL B CA 1
ATOM 1505 C C . VAL B 1 33 ? 1.652 8.383 0.164 1 93.69 33 VAL B C 1
ATOM 1507 O O . VAL B 1 33 ? 2.098 8.375 -0.986 1 93.69 33 VAL B O 1
ATOM 1510 N N . ALA B 1 34 ? 0.448 7.988 0.525 1 92.94 34 ALA B N 1
ATOM 1511 C CA . ALA B 1 34 ? -0.55 7.742 -0.513 1 92.94 34 ALA B CA 1
ATOM 1512 C C . ALA B 1 34 ? -1.408 8.984 -0.75 1 92.94 34 ALA B C 1
ATOM 1514 O O . ALA B 1 34 ? -2.045 9.492 0.176 1 92.94 34 ALA B O 1
ATOM 1515 N N . SER B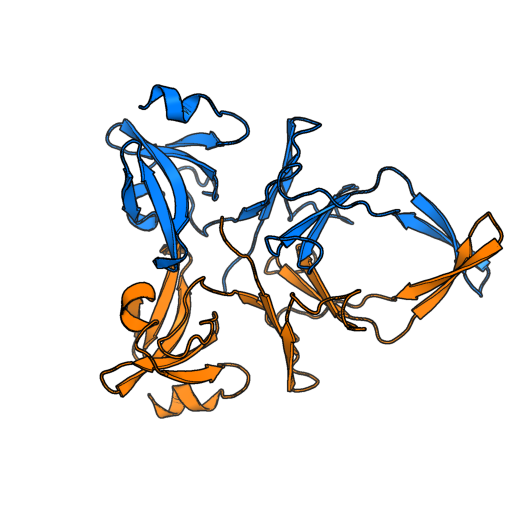 1 35 ? -1.337 9.492 -1.934 1 85.06 35 SER B N 1
ATOM 1516 C CA . SER B 1 35 ? -2.104 10.688 -2.281 1 85.06 35 SER B CA 1
ATOM 1517 C C . SER B 1 35 ? -2.312 10.789 -3.787 1 85.06 35 SER B C 1
ATOM 1519 O O . SER B 1 35 ? -1.739 10.016 -4.555 1 85.06 35 SER B O 1
ATOM 1521 N N . GLU B 1 36 ? -3.111 11.766 -4.109 1 79.94 36 GLU B N 1
ATOM 1522 C CA . GLU B 1 36 ? -3.396 11.992 -5.523 1 79.94 36 GLU B CA 1
ATOM 1523 C C . GLU B 1 36 ? -2.162 12.508 -6.258 1 79.94 36 GLU B C 1
ATOM 1525 O O . GLU B 1 36 ? -2.098 12.453 -7.488 1 79.94 36 GLU B O 1
ATOM 1530 N N . ASP B 1 37 ? -1.262 13.016 -5.5 1 77.06 37 ASP B N 1
ATOM 1531 C CA . ASP B 1 37 ? -0.053 13.555 -6.109 1 77.06 37 ASP B CA 1
ATOM 1532 C C . ASP B 1 37 ? 0.789 12.453 -6.742 1 77.06 37 ASP B C 1
ATOM 1534 O O . ASP B 1 37 ? 1.676 12.727 -7.551 1 77.06 37 ASP B O 1
ATOM 1538 N N . HIS B 1 38 ? 0.499 11.289 -6.273 1 79.88 38 HIS B N 1
ATOM 1539 C CA . HIS B 1 38 ? 1.205 10.141 -6.828 1 79.88 38 HIS B CA 1
ATOM 1540 C C . HIS B 1 38 ? 0.325 9.375 -7.809 1 79.88 38 HIS B C 1
ATOM 1542 O O . HIS B 1 38 ? -0.697 8.805 -7.422 1 79.88 38 HIS B O 1
ATOM 1548 N N . LYS B 1 39 ? 0.764 9.297 -8.992 1 77.62 39 LYS B N 1
ATOM 1549 C CA . LYS B 1 39 ? -0.032 8.711 -10.062 1 77.62 39 LYS B CA 1
ATOM 1550 C C . LYS B 1 39 ? -0.371 7.25 -9.75 1 77.62 39 LYS B C 1
ATOM 1552 O O . LYS B 1 39 ? -1.438 6.762 -10.133 1 77.62 39 LYS B O 1
ATOM 1557 N N . LYS B 1 40 ? 0.492 6.602 -9.031 1 80.19 40 LYS B N 1
ATOM 1558 C CA . LYS B 1 40 ? 0.283 5.188 -8.75 1 80.19 40 LYS B CA 1
ATOM 1559 C C . LYS B 1 40 ? -0.298 4.984 -7.352 1 80.19 40 LYS B C 1
ATOM 1561 O O . LYS B 1 40 ? -0.377 3.855 -6.863 1 80.19 40 LYS B O 1
ATOM 1566 N N . GLY B 1 41 ? -0.608 6.102 -6.758 1 86.81 41 GLY B N 1
ATOM 1567 C CA . GLY B 1 41 ? -1.33 6.055 -5.496 1 86.81 41 GLY B CA 1
ATOM 1568 C C . GLY B 1 41 ? -0.43 6.23 -4.285 1 86.81 41 GLY B C 1
ATOM 1569 O O . GLY B 1 41 ? -0.742 7.004 -3.379 1 86.81 41 GLY B O 1
ATOM 1570 N N . LEU B 1 42 ? 0.62 5.453 -4.266 1 93.31 42 LEU B N 1
ATOM 1571 C CA . LEU B 1 42 ? 1.606 5.555 -3.197 1 93.31 42 LEU B CA 1
ATOM 1572 C C . LEU B 1 42 ? 2.953 6.016 -3.74 1 93.31 42 LEU B C 1
ATOM 1574 O O . LEU B 1 42 ? 3.438 5.484 -4.742 1 93.31 42 LEU B O 1
ATOM 1578 N N . GLY B 1 43 ? 3.506 7.016 -3.025 1 94.69 43 GLY B N 1
ATOM 1579 C CA . GLY B 1 43 ? 4.785 7.551 -3.459 1 94.69 43 GLY B CA 1
ATOM 1580 C C . GLY B 1 43 ? 5.664 8 -2.307 1 94.69 43 GLY B C 1
ATOM 1581 O O . GLY B 1 43 ? 5.355 7.734 -1.143 1 94.69 43 GLY B O 1
ATOM 1582 N N . VAL B 1 44 ? 6.785 8.656 -2.748 1 96 44 VAL B N 1
ATOM 1583 C CA . VAL B 1 44 ? 7.797 9.07 -1.779 1 96 44 VAL B CA 1
ATOM 1584 C C . VAL B 1 44 ? 7.949 10.586 -1.808 1 96 44 VAL B C 1
ATOM 1586 O O . VAL B 1 44 ? 8 11.195 -2.881 1 96 44 VAL B O 1
ATOM 1589 N N . GLU B 1 45 ? 7.988 11.156 -0.69 1 94.88 45 GLU B N 1
ATOM 1590 C CA . GLU B 1 45 ? 8.359 12.555 -0.496 1 94.88 45 GLU B CA 1
ATOM 1591 C C . GLU B 1 45 ? 9.664 12.672 0.291 1 94.88 45 GLU B C 1
ATOM 1593 O O . GLU B 1 45 ? 9.984 11.805 1.106 1 94.88 45 GLU B O 1
ATOM 1598 N N . TYR B 1 46 ? 10.398 13.734 -0.052 1 95.94 46 TYR B N 1
ATOM 1599 C CA . TYR B 1 46 ? 11.68 13.938 0.611 1 95.94 46 TYR B CA 1
ATOM 1600 C C . TYR B 1 46 ? 11.906 15.414 0.925 1 95.94 46 TYR B C 1
ATOM 1602 O O . TYR B 1 46 ? 11.18 16.281 0.427 1 95.94 46 TYR B O 1
ATOM 1610 N N . PHE B 1 47 ? 12.859 15.711 1.891 1 94.81 47 PHE B N 1
ATOM 1611 C CA . PHE B 1 47 ? 13.258 17.078 2.184 1 94.81 47 PHE B CA 1
ATOM 1612 C C . PHE B 1 47 ? 14.773 17.188 2.33 1 94.81 47 PHE B C 1
ATOM 1614 O O . PHE B 1 47 ? 15.422 16.234 2.771 1 94.81 47 PHE B O 1
ATOM 1621 N N . THR B 1 48 ? 15.359 18.281 1.821 1 93.81 48 THR B N 1
ATOM 1622 C CA . THR B 1 48 ? 16.781 18.578 2.01 1 93.81 48 THR B CA 1
ATOM 1623 C C . THR B 1 48 ? 16.969 19.781 2.932 1 93.81 48 THR B C 1
ATOM 1625 O O . THR B 1 48 ? 18.078 20.078 3.361 1 93.81 48 THR B O 1
ATOM 1628 N N . ASN B 1 49 ? 15.938 20.469 3.158 1 93.88 49 ASN B N 1
ATOM 1629 C CA . ASN B 1 49 ? 15.953 21.656 4.004 1 93.88 49 ASN B CA 1
ATOM 1630 C C . ASN B 1 49 ? 14.758 21.688 4.945 1 93.88 49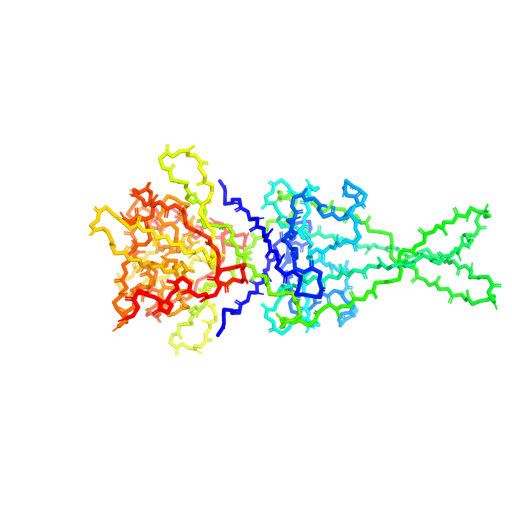 ASN B C 1
ATOM 1632 O O . ASN B 1 49 ? 13.758 21 4.715 1 93.88 49 ASN B O 1
ATOM 1636 N N . ARG B 1 50 ? 15 22.359 5.969 1 92.81 50 ARG B N 1
ATOM 1637 C CA . ARG B 1 50 ? 13.922 22.672 6.902 1 92.81 50 ARG B CA 1
ATOM 1638 C C . ARG B 1 50 ? 13.734 24.172 7.059 1 92.81 50 ARG B C 1
ATOM 1640 O O . ARG B 1 50 ? 14.695 24.938 6.969 1 92.81 50 ARG B O 1
ATOM 1647 N N . THR B 1 51 ? 12.508 24.516 7.273 1 93.56 51 THR B N 1
ATOM 1648 C CA . THR B 1 51 ? 12.188 25.922 7.516 1 93.56 51 THR B CA 1
ATOM 1649 C C . THR B 1 51 ? 11.844 26.141 8.984 1 93.56 51 THR B C 1
ATOM 1651 O O . THR B 1 51 ? 11.133 25.344 9.594 1 93.56 51 THR B O 1
ATOM 1654 N N . GLU B 1 52 ? 12.422 27.172 9.516 1 94.06 52 GLU B N 1
ATOM 1655 C CA . GLU B 1 52 ? 12.148 27.547 10.898 1 94.06 52 GLU B CA 1
ATOM 1656 C C . GLU B 1 52 ? 10.836 28.328 11.008 1 94.06 52 GLU B C 1
ATOM 1658 O O . GLU B 1 52 ? 10.562 29.219 10.203 1 94.06 52 GLU B O 1
ATOM 1663 N N . TYR B 1 53 ? 10 27.953 11.977 1 93.62 53 TYR B N 1
ATOM 1664 C CA . TYR B 1 53 ? 8.75 28.641 12.273 1 93.62 53 TYR B CA 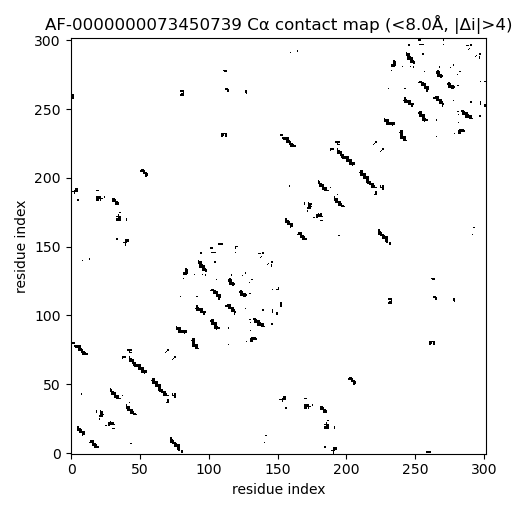1
ATOM 1665 C C . TYR B 1 53 ? 8.625 28.922 13.766 1 93.62 53 TYR B C 1
ATOM 1667 O O . TYR B 1 53 ? 9.211 28.219 14.586 1 93.62 53 TYR B O 1
ATOM 1675 N N . VAL B 1 54 ? 7.953 29.938 14.109 1 94.25 54 VAL B N 1
ATOM 1676 C CA . VAL B 1 54 ? 7.648 30.297 15.492 1 94.25 54 VAL B CA 1
ATOM 1677 C C . VAL B 1 54 ? 6.141 30.188 15.727 1 94.25 54 VAL B C 1
ATOM 1679 O O . VAL B 1 54 ? 5.348 30.719 14.945 1 94.25 54 VAL B O 1
ATOM 1682 N N . ASN B 1 55 ? 5.812 29.453 16.766 1 89.81 55 ASN B N 1
ATOM 1683 C CA . ASN B 1 55 ? 4.383 29.344 17.031 1 89.81 55 ASN B CA 1
ATOM 1684 C C . ASN B 1 55 ? 3.885 30.484 17.906 1 89.81 55 ASN B C 1
ATOM 1686 O O . ASN B 1 55 ? 4.645 31.406 18.234 1 89.81 55 ASN B O 1
ATOM 1690 N N . GLN B 1 56 ? 2.512 30.453 18.188 1 85.69 56 GLN B N 1
ATOM 1691 C CA . GLN B 1 56 ? 1.881 31.562 18.906 1 85.69 56 GLN B CA 1
ATOM 1692 C C . GLN B 1 56 ? 2.443 31.688 20.328 1 85.69 56 GLN B C 1
ATOM 1694 O O . GLN B 1 56 ? 2.305 32.719 20.969 1 85.69 56 GLN B O 1
ATOM 1699 N N . TYR B 1 57 ? 3.055 30.656 20.875 1 90.94 57 TYR B N 1
ATOM 1700 C CA . TYR B 1 57 ? 3.588 30.656 22.234 1 90.94 57 TYR B CA 1
ATOM 1701 C C . TYR B 1 57 ? 5.078 30.969 22.234 1 90.94 57 TYR B C 1
ATOM 1703 O O . TYR B 1 57 ? 5.734 30.906 23.281 1 90.94 57 TYR B O 1
ATOM 1711 N N . GLY B 1 58 ? 5.668 31.281 21.078 1 89.06 58 GLY B N 1
ATOM 1712 C CA . GLY B 1 58 ? 7.074 31.625 20.969 1 89.06 58 GLY B CA 1
ATOM 1713 C C . GLY B 1 58 ? 7.977 30.438 20.75 1 89.06 58 GLY B C 1
ATOM 1714 O O . GLY B 1 58 ? 9.203 30.578 20.672 1 89.06 58 GLY B O 1
ATOM 1715 N N . GLY B 1 59 ? 7.352 29.281 20.609 1 91.38 59 GLY B N 1
ATOM 1716 C CA . GLY B 1 59 ? 8.133 28.078 20.359 1 91.38 59 GLY B CA 1
ATOM 1717 C C . GLY B 1 59 ? 8.648 27.984 18.938 1 91.38 59 GLY B C 1
ATOM 1718 O O . GLY B 1 59 ? 7.945 28.328 18 1 91.38 59 GLY B O 1
ATOM 1719 N N . VAL B 1 60 ? 9.945 27.641 18.844 1 92.56 60 VAL B N 1
ATOM 1720 C CA . VAL B 1 60 ? 10.57 27.5 17.531 1 92.56 60 VAL B CA 1
ATOM 1721 C C . VAL B 1 60 ? 10.5 26.047 17.078 1 92.56 60 VAL B C 1
ATOM 1723 O O . VAL B 1 60 ? 10.805 25.125 17.844 1 92.56 60 VAL B O 1
ATOM 1726 N N . VAL B 1 61 ? 10.062 25.891 15.789 1 91.62 61 VAL B N 1
ATOM 1727 C CA . VAL B 1 61 ? 10.039 24.547 15.219 1 91.62 61 VAL B CA 1
ATOM 1728 C C . VAL B 1 61 ? 10.672 24.578 13.828 1 91.62 61 VAL B C 1
ATOM 1730 O O . VAL B 1 61 ? 10.609 25.578 13.125 1 91.62 61 VAL B O 1
ATOM 1733 N N . LEU B 1 62 ? 11.367 23.5 13.531 1 92.06 62 LEU B N 1
ATOM 1734 C CA . LEU B 1 62 ? 11.898 23.281 12.195 1 92.06 62 LEU B CA 1
ATOM 1735 C C . LEU B 1 62 ? 11.055 22.266 11.43 1 92.06 62 LEU B C 1
ATOM 1737 O O . LEU B 1 62 ? 10.922 21.109 11.859 1 92.06 62 LEU B O 1
ATOM 1741 N N . LEU B 1 63 ? 10.445 22.734 10.375 1 91.75 63 LEU B N 1
ATOM 1742 C CA . LEU B 1 63 ? 9.586 21.859 9.586 1 91.75 63 LEU B CA 1
ATOM 1743 C C . LEU B 1 63 ? 10.227 21.531 8.242 1 91.75 63 LEU B C 1
ATOM 1745 O O . LEU B 1 63 ? 10.773 22.422 7.582 1 91.75 63 LEU B O 1
ATOM 1749 N N . PRO B 1 64 ? 10.141 20.188 7.84 1 91.69 64 PRO B N 1
ATOM 1750 C CA . PRO B 1 64 ? 10.672 19.828 6.527 1 91.69 64 PRO B CA 1
ATOM 1751 C C . PRO B 1 64 ? 9.914 20.484 5.379 1 91.69 64 PRO B C 1
ATOM 1753 O O . PRO B 1 64 ? 8.688 20.578 5.426 1 91.69 64 PRO B O 1
ATOM 1756 N N . ASP B 1 65 ? 10.648 20.969 4.367 1 92.81 65 ASP B N 1
ATOM 1757 C CA . ASP B 1 65 ? 10.062 21.359 3.09 1 92.81 65 ASP B CA 1
ATOM 1758 C C . ASP B 1 65 ? 9.961 20.172 2.141 1 92.81 65 ASP B C 1
ATOM 1760 O O . ASP B 1 65 ? 10.891 19.891 1.384 1 92.81 65 ASP B O 1
ATOM 1764 N N . TRP B 1 66 ? 8.781 19.547 2.084 1 92.5 66 TRP B N 1
ATOM 1765 C CA . TRP B 1 66 ? 8.625 18.266 1.38 1 92.5 66 TRP B CA 1
ATOM 1766 C C . TRP B 1 66 ? 8.617 18.484 -0.13 1 92.5 66 TRP B C 1
ATOM 1768 O O . TRP B 1 66 ? 7.977 19.422 -0.627 1 92.5 66 TRP B O 1
ATOM 1778 N N . ARG B 1 67 ? 9.328 17.641 -0.741 1 94.44 67 ARG B N 1
ATOM 1779 C CA . ARG B 1 67 ? 9.32 17.516 -2.195 1 94.44 67 ARG B CA 1
ATOM 1780 C C . ARG B 1 67 ? 8.844 16.125 -2.629 1 94.44 67 ARG B C 1
ATOM 1782 O O . ARG B 1 67 ? 9.016 15.156 -1.898 1 94.44 67 ARG B O 1
ATOM 1789 N N . VAL B 1 68 ? 8.219 16.094 -3.781 1 94.44 68 VAL B N 1
ATOM 1790 C CA . VAL B 1 68 ? 7.633 14.852 -4.254 1 94.44 68 VAL B CA 1
ATOM 1791 C C . VAL B 1 68 ? 8.5 14.25 -5.359 1 94.44 68 VAL B C 1
ATOM 1793 O O . VAL B 1 68 ? 8.852 14.938 -6.32 1 94.44 68 VAL B O 1
ATOM 1796 N N . PHE B 1 69 ? 8.867 12.992 -5.172 1 95.06 69 PHE B N 1
ATOM 1797 C CA . PHE B 1 69 ? 9.438 12.25 -6.289 1 95.06 69 PHE B CA 1
ATOM 1798 C C . PHE B 1 69 ? 8.344 11.797 -7.254 1 95.06 69 PHE B C 1
ATOM 1800 O O . PHE B 1 69 ? 7.266 11.383 -6.824 1 95.06 69 PHE B O 1
ATOM 1807 N N . THR B 1 70 ? 8.625 11.867 -8.516 1 92.5 70 THR B N 1
ATOM 1808 C CA . THR B 1 70 ? 7.754 11.172 -9.453 1 92.5 70 THR B C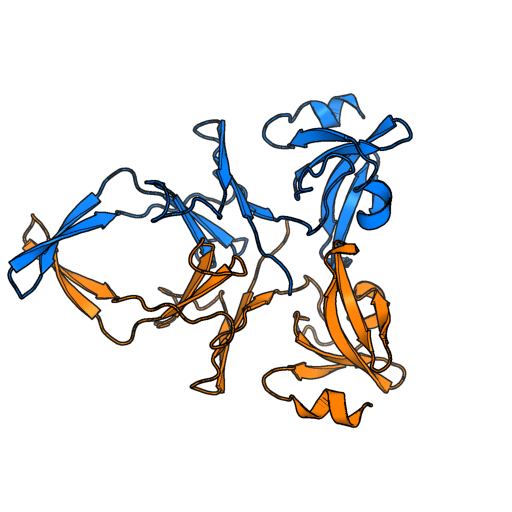A 1
ATOM 1809 C C . THR B 1 70 ? 7.883 9.656 -9.297 1 92.5 70 THR B C 1
ATOM 1811 O O . THR B 1 70 ? 8.844 9.172 -8.695 1 92.5 70 THR B O 1
ATOM 1814 N N . ASP B 1 71 ? 6.93 8.992 -9.836 1 89.12 71 ASP B N 1
ATOM 1815 C CA . ASP B 1 71 ? 6.969 7.531 -9.797 1 89.12 71 ASP B CA 1
ATOM 1816 C C . ASP B 1 71 ? 8.188 6.992 -10.539 1 89.12 71 ASP B C 1
ATOM 1818 O O . ASP B 1 71 ? 8.688 5.906 -10.227 1 89.12 71 ASP B O 1
ATOM 1822 N N . GLU B 1 72 ? 8.688 7.699 -11.508 1 91.56 72 GLU B N 1
ATOM 1823 C CA . GLU B 1 72 ? 9.883 7.305 -12.25 1 91.56 72 GLU B CA 1
ATOM 1824 C C . GLU B 1 72 ? 11.148 7.527 -11.43 1 91.56 72 GLU B C 1
ATOM 1826 O O . GLU B 1 72 ? 12.078 6.723 -11.492 1 91.56 72 GLU B O 1
ATOM 1831 N N . GLU B 1 73 ? 11.18 8.586 -10.664 1 95.56 73 GLU B N 1
ATOM 1832 C CA . GLU B 1 73 ? 12.359 8.945 -9.891 1 95.56 73 GLU B CA 1
ATOM 1833 C C . GLU B 1 73 ? 12.539 8.016 -8.695 1 95.56 73 GLU B C 1
ATOM 1835 O O . GLU B 1 73 ? 13.664 7.734 -8.281 1 95.56 73 GLU B O 1
ATOM 1840 N N . ALA B 1 74 ? 11.414 7.598 -8.133 1 95.88 74 ALA B N 1
ATOM 1841 C CA . ALA B 1 74 ? 11.438 6.715 -6.969 1 95.88 74 ALA B CA 1
ATOM 1842 C C . ALA B 1 74 ? 10.32 5.684 -7.039 1 95.88 74 ALA B C 1
ATOM 1844 O O . ALA B 1 74 ? 9.352 5.758 -6.285 1 95.88 74 ALA B O 1
ATOM 1845 N N . PRO B 1 75 ? 10.469 4.684 -7.941 1 94.69 75 PRO B N 1
ATOM 1846 C CA . PRO B 1 75 ? 9.445 3.648 -8.031 1 94.69 75 PRO B CA 1
ATOM 1847 C C . PRO B 1 75 ? 9.25 2.891 -6.715 1 94.69 75 PRO B C 1
ATOM 1849 O O . PRO B 1 75 ? 10.234 2.479 -6.09 1 94.69 75 PRO B O 1
ATOM 1852 N N . VAL B 1 76 ? 7.988 2.729 -6.363 1 95.44 76 VAL B N 1
ATOM 1853 C CA . VAL B 1 76 ? 7.637 2.055 -5.121 1 95.44 76 VAL B CA 1
ATOM 1854 C C . VAL B 1 76 ? 7.27 0.6 -5.406 1 95.44 76 VAL B C 1
ATOM 1856 O O . VAL B 1 76 ? 6.582 0.308 -6.387 1 95.44 76 VAL B O 1
ATOM 1859 N N . THR B 1 77 ? 7.77 -0.31 -4.586 1 96.19 77 THR B N 1
ATOM 1860 C CA . THR B 1 77 ? 7.379 -1.715 -4.625 1 96.19 77 THR B CA 1
ATOM 1861 C C . THR B 1 77 ? 6.945 -2.197 -3.246 1 96.19 77 THR B C 1
ATOM 1863 O O . THR B 1 77 ? 7.211 -1.537 -2.238 1 96.19 77 THR B O 1
ATOM 1866 N N . GLU B 1 78 ? 6.27 -3.334 -3.234 1 95.88 78 GLU B N 1
ATOM 1867 C CA . GLU B 1 78 ? 5.609 -3.77 -2.008 1 95.88 78 GLU B CA 1
ATOM 1868 C C . GLU B 1 78 ? 6.102 -5.148 -1.575 1 95.88 78 GLU B C 1
ATOM 1870 O O . GLU B 1 78 ? 6.434 -5.984 -2.416 1 95.88 78 GLU B O 1
ATOM 1875 N N . TYR B 1 79 ? 6.195 -5.32 -0.255 1 96.56 79 TYR B N 1
ATOM 1876 C CA . TYR B 1 79 ? 6.461 -6.637 0.321 1 96.56 79 TYR B CA 1
ATOM 1877 C C . TYR B 1 79 ? 5.328 -7.605 0.004 1 96.56 79 TYR B C 1
ATOM 1879 O O . TYR B 1 79 ? 4.152 -7.266 0.146 1 96.56 79 TYR B O 1
ATOM 1887 N N . THR B 1 80 ? 5.637 -8.867 -0.41 1 97.88 80 THR B N 1
ATOM 1888 C CA . THR B 1 80 ? 4.625 -9.789 -0.916 1 97.88 80 THR B CA 1
ATOM 1889 C C . THR B 1 80 ? 4.008 -10.586 0.226 1 97.88 80 THR B C 1
ATOM 1891 O O . THR B 1 80 ? 2.965 -11.227 0.052 1 97.88 80 THR B O 1
ATOM 1894 N N . GLY B 1 81 ? 4.691 -10.602 1.362 1 96.69 81 GLY B N 1
ATOM 1895 C CA . GLY B 1 81 ? 4.27 -11.461 2.459 1 96.69 81 GLY B CA 1
ATOM 1896 C C . GLY B 1 81 ? 5.055 -12.758 2.541 1 96.69 81 GLY B C 1
ATOM 1897 O O . GLY B 1 81 ? 4.957 -13.484 3.529 1 96.69 81 GLY B O 1
ATOM 1898 N N . LEU B 1 82 ? 5.891 -13.039 1.563 1 98 82 LEU B N 1
ATOM 1899 C CA . LEU B 1 82 ? 6.617 -14.305 1.486 1 98 82 LEU B CA 1
ATOM 1900 C C . LEU B 1 82 ? 8.086 -14.102 1.848 1 98 82 LEU B C 1
ATOM 1902 O O . LEU B 1 82 ? 8.625 -13.008 1.7 1 98 82 LEU B O 1
ATOM 1906 N N . LYS B 1 83 ? 8.641 -15.141 2.32 1 98.06 83 LYS B N 1
ATOM 1907 C CA . LYS B 1 83 ? 10.078 -15.227 2.545 1 98.06 83 LYS B CA 1
ATOM 1908 C C . LYS B 1 83 ? 10.664 -16.469 1.879 1 98.06 83 LYS B C 1
ATOM 1910 O O . LYS B 1 83 ? 9.969 -17.469 1.685 1 98.06 83 LYS B O 1
ATOM 1915 N N . ASP B 1 84 ? 11.883 -16.344 1.541 1 98.12 84 ASP B N 1
ATOM 1916 C CA . ASP B 1 84 ? 12.531 -17.516 0.978 1 98.12 84 ASP B CA 1
ATOM 1917 C C . ASP B 1 84 ? 13.117 -18.406 2.078 1 98.12 84 ASP B C 1
ATOM 1919 O O . ASP B 1 84 ? 12.898 -18.156 3.264 1 98.12 84 ASP B O 1
ATOM 1923 N N . GLU B 1 85 ? 13.852 -19.453 1.686 1 97.06 85 GLU B N 1
ATOM 1924 C CA . GLU B 1 85 ? 14.359 -20.438 2.633 1 97.06 85 GLU B CA 1
ATOM 1925 C C . GLU B 1 85 ? 15.359 -19.812 3.6 1 97.06 85 GLU B C 1
ATOM 1927 O O . GLU B 1 85 ? 15.523 -20.297 4.727 1 97.06 85 GLU B O 1
ATOM 1932 N N . THR B 1 86 ? 16 -18.75 3.195 1 97.38 86 THR B N 1
ATOM 1933 C CA . THR B 1 86 ? 17 -18.109 4.043 1 97.38 86 THR B CA 1
ATOM 1934 C C . THR B 1 86 ? 16.344 -17.094 4.977 1 97.38 86 THR B C 1
ATOM 1936 O O . THR B 1 86 ? 17.016 -16.516 5.828 1 97.38 86 THR B O 1
ATOM 1939 N N . GLY B 1 87 ? 15.094 -16.844 4.766 1 97.62 87 GLY B N 1
ATOM 1940 C CA . GLY B 1 87 ? 14.391 -15.859 5.578 1 97.62 87 GLY B CA 1
ATOM 1941 C C . GLY B 1 87 ? 14.32 -14.484 4.938 1 97.62 87 GLY B C 1
ATOM 1942 O O . GLY B 1 87 ? 13.758 -13.555 5.516 1 97.62 87 GLY B O 1
ATOM 1943 N N . ARG B 1 88 ? 14.852 -14.391 3.793 1 97.62 88 ARG B N 1
ATOM 1944 C CA . ARG B 1 88 ? 14.82 -13.109 3.094 1 97.62 88 ARG B CA 1
ATOM 1945 C C . ARG B 1 88 ? 13.414 -12.797 2.594 1 97.62 88 ARG B C 1
ATOM 1947 O O . ARG B 1 88 ? 12.758 -13.641 1.987 1 97.62 88 ARG B O 1
ATOM 1954 N N . GLU B 1 89 ? 13.008 -11.57 2.883 1 97.81 89 GLU B N 1
ATOM 1955 C CA . GLU B 1 89 ? 11.711 -11.117 2.391 1 97.81 89 GLU B CA 1
ATOM 1956 C C . GLU B 1 89 ? 11.695 -11.031 0.867 1 97.81 89 GLU B C 1
ATOM 1958 O O . GLU B 1 89 ? 12.672 -10.594 0.256 1 97.81 89 GLU B O 1
ATOM 1963 N N . ILE B 1 90 ? 10.633 -11.508 0.239 1 98.5 90 ILE B N 1
ATOM 1964 C CA . ILE B 1 90 ? 10.453 -11.414 -1.205 1 98.5 90 ILE B CA 1
ATOM 1965 C C . ILE B 1 90 ? 9.602 -10.195 -1.542 1 98.5 90 ILE B C 1
ATOM 1967 O O . ILE B 1 90 ? 8.5 -10.031 -1.017 1 98.5 90 ILE B O 1
ATOM 1971 N N . TRP B 1 91 ? 10.141 -9.367 -2.447 1 98.19 91 TRP B N 1
ATOM 1972 C CA . TRP B 1 91 ? 9.508 -8.102 -2.781 1 98.19 91 TRP B CA 1
ATOM 1973 C C . TRP B 1 91 ? 9.156 -8.039 -4.266 1 98.19 91 TRP B C 1
ATOM 1975 O O . TRP B 1 91 ? 9.828 -8.648 -5.094 1 98.19 91 TRP B O 1
ATOM 1985 N N . GLU B 1 92 ? 8.055 -7.281 -4.512 1 97.56 92 GLU B N 1
ATOM 1986 C CA . GLU B 1 92 ? 7.832 -6.863 -5.895 1 97.56 92 GLU B CA 1
ATOM 1987 C C . GLU B 1 92 ? 9.094 -6.246 -6.488 1 97.56 92 GLU B C 1
ATOM 1989 O O . GLU B 1 92 ? 9.781 -5.465 -5.828 1 97.56 92 GLU B O 1
ATOM 1994 N N . GLY B 1 93 ? 9.453 -6.707 -7.766 1 96.19 93 GLY B N 1
ATOM 1995 C CA . GLY B 1 93 ? 10.625 -6.164 -8.43 1 96.19 93 GLY B CA 1
ATOM 1996 C C . GLY B 1 93 ? 11.875 -6.988 -8.188 1 96.19 93 GLY B C 1
ATOM 1997 O O . GLY B 1 93 ? 12.914 -6.742 -8.805 1 96.19 93 GLY B O 1
ATOM 1998 N N . ASP B 1 94 ? 11.773 -7.906 -7.297 1 97.44 94 ASP B N 1
ATOM 1999 C CA . ASP B 1 94 ? 12.914 -8.805 -7.117 1 97.44 94 ASP B CA 1
ATOM 2000 C C . ASP B 1 94 ? 13.164 -9.625 -8.383 1 97.44 94 ASP B C 1
ATOM 2002 O O . ASP B 1 94 ? 12.227 -10.016 -9.07 1 97.44 94 ASP B O 1
ATOM 2006 N N . ILE B 1 95 ? 14.406 -9.867 -8.656 1 97.44 95 ILE B N 1
ATOM 2007 C CA . ILE B 1 95 ? 14.859 -10.867 -9.617 1 97.44 95 ILE B CA 1
ATOM 2008 C C . ILE B 1 95 ? 15.375 -12.094 -8.875 1 97.44 95 ILE B C 1
ATOM 2010 O O . ILE B 1 95 ? 16.25 -11.984 -8.016 1 97.44 95 ILE B O 1
ATOM 2014 N N . ARG B 1 96 ? 14.797 -13.227 -9.281 1 97.56 96 ARG B N 1
ATOM 2015 C CA . ARG B 1 96 ? 15.102 -14.445 -8.523 1 97.56 96 ARG B CA 1
ATOM 2016 C C . ARG B 1 96 ? 15.32 -15.625 -9.461 1 97.56 96 ARG B C 1
ATOM 2018 O O . ARG B 1 96 ? 14.992 -15.555 -10.648 1 97.56 96 ARG B O 1
ATOM 2025 N N . LYS B 1 97 ? 15.898 -16.656 -8.914 1 96.94 97 LYS B N 1
ATOM 2026 C CA . LYS B 1 97 ? 16.172 -17.906 -9.625 1 96.94 97 LYS B CA 1
ATOM 2027 C C . LYS B 1 97 ? 15.508 -19.094 -8.938 1 96.94 97 LYS B C 1
ATOM 2029 O O . LYS B 1 97 ? 15.703 -19.312 -7.738 1 96.94 97 LYS B O 1
ATOM 2034 N N . ASP B 1 98 ? 14.695 -19.781 -9.734 1 95.06 98 ASP B N 1
ATOM 2035 C CA . ASP B 1 98 ? 13.984 -20.906 -9.125 1 95.06 98 ASP B CA 1
ATOM 2036 C C . ASP B 1 98 ? 14.867 -22.141 -9.07 1 95.06 98 ASP B C 1
ATOM 2038 O O . ASP B 1 98 ? 16.062 -22.094 -9.383 1 95.06 98 ASP B O 1
ATOM 2042 N N . SER B 1 99 ? 14.25 -23.234 -8.586 1 92.44 99 SER B N 1
ATOM 2043 C CA . SER B 1 99 ? 15 -24.469 -8.352 1 92.44 99 SER B CA 1
ATOM 2044 C C . SER B 1 99 ? 15.477 -25.078 -9.664 1 92.44 99 SER B C 1
ATOM 2046 O O . SER B 1 99 ? 16.406 -25.891 -9.68 1 92.44 99 SER B O 1
ATOM 2048 N N . LEU B 1 100 ? 14.883 -24.734 -10.758 1 93.12 100 LEU B N 1
ATOM 2049 C CA . LEU B 1 100 ? 15.258 -25.266 -12.062 1 93.12 100 LEU B CA 1
ATOM 2050 C C . LEU B 1 100 ? 16.281 -24.359 -12.734 1 93.12 100 LEU B C 1
ATOM 2052 O O . LEU B 1 100 ? 16.688 -24.609 -13.883 1 93.12 100 LEU B O 1
ATOM 2056 N N . GLY B 1 101 ? 16.609 -23.344 -12.109 1 93.56 101 GLY B N 1
ATOM 2057 C CA . GLY B 1 101 ? 17.625 -22.438 -12.633 1 93.56 101 GLY B CA 1
ATOM 2058 C C . GLY B 1 101 ? 17.031 -21.328 -13.492 1 93.56 101 GLY B C 1
ATOM 2059 O O . GLY B 1 101 ? 17.781 -20.578 -14.141 1 93.56 101 GLY B O 1
ATOM 2060 N N . ARG B 1 102 ? 15.758 -21.312 -13.539 1 94.06 102 ARG B N 1
ATOM 2061 C CA . ARG B 1 102 ? 15.109 -20.281 -14.352 1 94.06 102 ARG B CA 1
ATOM 2062 C C . ARG B 1 102 ? 14.992 -18.969 -13.586 1 94.06 102 ARG B C 1
ATOM 2064 O O . ARG B 1 102 ? 14.664 -18.969 -12.398 1 94.06 102 ARG B O 1
ATOM 2071 N N . ILE B 1 103 ? 15.227 -17.891 -14.32 1 95.62 103 ILE B N 1
ATOM 2072 C CA . ILE B 1 103 ? 15.18 -16.562 -13.719 1 95.62 103 ILE B CA 1
ATOM 2073 C C . ILE B 1 103 ? 13.797 -15.953 -13.922 1 95.62 103 ILE B C 1
ATOM 2075 O O . ILE B 1 103 ? 13.203 -16.094 -14.992 1 95.62 103 ILE B O 1
ATOM 2079 N N . PHE B 1 104 ? 13.352 -15.289 -12.867 1 96.38 104 PHE B N 1
ATOM 2080 C CA . PHE B 1 104 ? 12.078 -14.594 -12.984 1 96.38 104 PHE B CA 1
ATOM 2081 C C . PHE B 1 104 ? 12.086 -13.305 -12.172 1 96.38 104 PHE B C 1
ATOM 2083 O O . PHE B 1 104 ? 12.938 -13.117 -11.305 1 96.38 104 PHE B O 1
ATOM 2090 N N . LYS B 1 105 ? 11.195 -12.445 -12.492 1 96.88 105 LYS B N 1
ATOM 2091 C CA . LYS B 1 105 ? 10.953 -11.227 -11.719 1 96.88 105 LYS B CA 1
ATOM 2092 C C . LYS B 1 105 ? 9.617 -11.305 -10.992 1 96.88 105 LYS B C 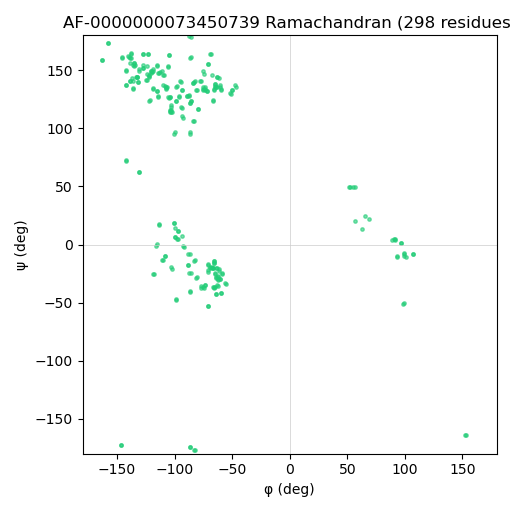1
ATOM 2094 O O . LYS B 1 105 ? 8.664 -11.914 -11.477 1 96.88 105 LYS B O 1
ATOM 2099 N N . VAL B 1 106 ? 9.547 -10.734 -9.836 1 97.62 106 VAL B N 1
ATOM 2100 C CA . VAL B 1 106 ? 8.32 -10.711 -9.047 1 97.62 106 VAL B CA 1
ATOM 2101 C C . VAL B 1 106 ? 7.445 -9.531 -9.477 1 97.62 106 VAL B C 1
ATOM 2103 O O . VAL B 1 106 ? 7.879 -8.375 -9.414 1 97.62 106 VAL B O 1
ATOM 2106 N N . VAL B 1 107 ? 6.207 -9.812 -9.875 1 97 107 VAL B N 1
ATOM 2107 C CA . VAL B 1 107 ? 5.305 -8.805 -10.43 1 97 107 VAL B CA 1
ATOM 2108 C C . VAL B 1 107 ? 3.9 -9.008 -9.867 1 97 107 VAL B C 1
ATOM 2110 O O . VAL B 1 107 ? 3.453 -10.141 -9.68 1 97 107 VAL B O 1
ATOM 2113 N N . PHE B 1 108 ? 3.262 -7.91 -9.578 1 97.19 108 PHE B N 1
ATOM 2114 C CA . PHE B 1 108 ? 1.836 -7.988 -9.281 1 97.19 108 PHE B CA 1
ATOM 2115 C C . PHE B 1 108 ? 1.008 -7.883 -10.555 1 97.19 108 PHE B C 1
ATOM 2117 O O . PHE B 1 108 ? 1.188 -6.953 -11.344 1 97.19 108 PHE B O 1
ATOM 2124 N N . TYR B 1 109 ? 0.129 -8.812 -10.758 1 96.62 109 TYR B N 1
ATOM 2125 C CA . TYR B 1 109 ? -0.793 -8.781 -11.883 1 96.62 109 TYR B CA 1
ATOM 2126 C C . TYR B 1 109 ? -2.184 -8.336 -11.445 1 96.62 109 TYR B C 1
ATOM 2128 O O . TYR B 1 109 ? -2.891 -9.086 -10.758 1 96.62 109 TYR B O 1
ATOM 2136 N N . ASP B 1 110 ? -2.574 -7.191 -11.93 1 95.62 110 ASP B N 1
ATOM 2137 C CA . ASP B 1 110 ? -3.854 -6.605 -11.547 1 95.62 110 ASP B CA 1
ATOM 2138 C C . ASP B 1 110 ? -5.012 -7.527 -11.914 1 95.62 110 ASP B C 1
ATOM 2140 O O . ASP B 1 110 ? -5.93 -7.734 -11.117 1 95.62 110 ASP B O 1
ATOM 2144 N N . ASP B 1 111 ? -4.941 -8.109 -13.078 1 94.81 111 ASP B N 1
ATOM 2145 C CA . ASP B 1 111 ? -6.047 -8.922 -13.562 1 94.81 111 ASP B CA 1
ATOM 2146 C C . ASP B 1 111 ? -6.148 -10.234 -12.781 1 94.81 111 ASP B C 1
ATOM 2148 O O . ASP B 1 111 ? -7.176 -10.914 -12.828 1 94.81 111 ASP B O 1
ATOM 2152 N N . LEU B 1 112 ? -5.094 -10.586 -12.086 1 96.75 112 LEU B N 1
ATOM 2153 C CA . LEU B 1 112 ? -5.094 -11.805 -11.289 1 96.75 112 LEU B CA 1
ATOM 2154 C C . LEU B 1 112 ? -5.152 -11.477 -9.797 1 96.75 112 LEU B C 1
ATOM 2156 O O . LEU B 1 112 ? -5.277 -12.375 -8.961 1 96.75 112 LEU B O 1
ATOM 2160 N N . ALA B 1 113 ? -5.004 -10.273 -9.453 1 97.12 113 ALA B N 1
ATOM 2161 C CA . ALA B 1 113 ? -5.008 -9.781 -8.078 1 97.12 113 ALA B CA 1
ATOM 2162 C C . ALA B 1 113 ? -4.031 -10.57 -7.211 1 97.12 113 ALA B C 1
ATOM 2164 O O . ALA B 1 113 ? -4.379 -11.016 -6.113 1 97.12 113 ALA B O 1
ATOM 2165 N N . ALA B 1 114 ? -2.811 -10.688 -7.738 1 97.88 114 ALA B N 1
ATOM 2166 C CA . ALA B 1 114 ? -1.82 -11.523 -7.062 1 97.88 114 ALA B CA 1
ATOM 2167 C C . ALA B 1 114 ? -0.411 -11.203 -7.555 1 97.88 114 ALA B C 1
ATOM 2169 O O . ALA B 1 114 ? -0.235 -10.664 -8.648 1 97.88 114 ALA B O 1
ATOM 2170 N N . PHE B 1 115 ? 0.514 -11.586 -6.688 1 97.94 115 PHE B N 1
ATOM 2171 C CA . PHE B 1 115 ? 1.914 -11.578 -7.098 1 97.94 115 PHE B CA 1
ATOM 2172 C C . PHE B 1 115 ? 2.268 -12.867 -7.832 1 97.94 115 PHE B C 1
ATOM 2174 O O . PHE B 1 115 ? 1.832 -13.953 -7.441 1 97.94 115 PHE B O 1
ATOM 2181 N N . TYR B 1 116 ? 3.047 -12.719 -8.898 1 98.12 116 TYR B N 1
ATOM 2182 C CA . TYR B 1 116 ? 3.523 -13.836 -9.695 1 98.12 116 TYR B CA 1
ATOM 2183 C C . TYR B 1 116 ? 5.008 -13.688 -10.016 1 98.12 116 TYR B C 1
ATOM 2185 O O . TYR B 1 116 ? 5.566 -12.594 -9.914 1 98.12 116 TYR B O 1
ATOM 2193 N N . GLY B 1 117 ? 5.598 -14.836 -10.281 1 97.62 117 GLY B N 1
ATOM 2194 C CA . GLY B 1 117 ? 6.883 -14.812 -10.961 1 97.62 117 GLY B CA 1
ATOM 2195 C C . GLY B 1 117 ? 6.75 -14.766 -12.477 1 97.62 117 GLY B C 1
ATOM 2196 O O . GLY B 1 117 ? 6.078 -15.609 -13.07 1 97.62 117 GLY B O 1
ATOM 2197 N N . GLU B 1 118 ? 7.312 -13.75 -13.023 1 96.62 118 GLU B N 1
ATOM 2198 C CA . GLU B 1 118 ? 7.293 -13.609 -14.477 1 96.62 118 GLU B CA 1
ATOM 2199 C C . GLU B 1 118 ? 8.641 -13.984 -15.086 1 96.62 118 GLU B C 1
ATOM 2201 O O . GLU B 1 118 ? 9.648 -13.32 -14.828 1 96.62 118 GLU B O 1
ATOM 2206 N N . HIS B 1 119 ? 8.648 -15.031 -15.836 1 94.06 119 HIS B N 1
ATOM 2207 C CA . HIS B 1 119 ? 9.852 -15.477 -16.531 1 94.06 119 HIS B CA 1
ATOM 2208 C C . HIS B 1 119 ? 10 -14.773 -17.875 1 94.06 119 HIS B C 1
ATOM 2210 O O . HIS B 1 119 ? 9.023 -14.273 -18.438 1 94.06 119 HIS B O 1
ATOM 2216 N N . PRO B 1 120 ? 11.273 -14.867 -18.281 1 89.62 120 PRO B N 1
ATOM 2217 C CA . PRO B 1 120 ? 11.43 -14.383 -19.656 1 89.62 120 PRO B CA 1
ATOM 2218 C C . PRO B 1 120 ? 10.602 -15.18 -20.656 1 89.62 120 PRO B C 1
ATOM 2220 O O . PRO B 1 120 ? 10.461 -16.391 -20.516 1 89.62 120 PRO B O 1
ATOM 2223 N N . GLY B 1 121 ? 9.953 -14.586 -21.594 1 87.62 121 GLY B N 1
ATOM 2224 C CA . GLY B 1 121 ? 9.117 -15.258 -22.594 1 87.62 121 GLY B CA 1
ATOM 2225 C C . GLY B 1 121 ? 7.641 -15.211 -22.25 1 87.62 121 GLY B C 1
ATOM 2226 O O . GLY B 1 121 ? 6.812 -15.695 -23.031 1 87.62 121 GLY B O 1
ATOM 2227 N N . GLY B 1 122 ? 7.34 -14.766 -21.016 1 86.44 122 GLY B N 1
ATOM 2228 C CA . GLY B 1 122 ? 5.941 -14.5 -20.719 1 86.44 122 GLY B CA 1
ATOM 2229 C C . GLY B 1 122 ? 5.316 -15.531 -19.797 1 86.44 122 GLY B C 1
ATOM 2230 O O . GLY B 1 122 ? 4.168 -15.383 -19.375 1 86.44 122 GLY B O 1
ATOM 2231 N N . LEU B 1 123 ? 6.105 -16.547 -19.578 1 92.81 123 LEU B N 1
ATOM 2232 C CA . LEU B 1 123 ? 5.586 -17.547 -18.641 1 92.81 123 LEU B CA 1
ATOM 2233 C C . LEU B 1 123 ? 5.457 -16.969 -17.234 1 92.81 123 LEU B C 1
ATOM 2235 O O . LEU B 1 123 ? 6.367 -16.297 -16.75 1 92.81 123 LEU B O 1
ATOM 2239 N N . ILE B 1 124 ? 4.281 -17.234 -16.625 1 96.25 124 ILE B N 1
ATOM 2240 C CA . ILE B 1 124 ? 4.078 -16.766 -15.258 1 96.25 124 ILE B CA 1
ATOM 2241 C C . ILE B 1 124 ? 3.75 -17.938 -14.344 1 96.25 124 ILE B C 1
ATOM 2243 O O . ILE B 1 124 ? 3.154 -18.922 -14.781 1 96.25 124 ILE B O 1
ATOM 2247 N N . GLN B 1 125 ? 4.207 -17.828 -13.117 1 96.75 125 GLN B N 1
ATOM 2248 C CA . GLN B 1 125 ? 3.951 -18.828 -12.086 1 96.75 125 GLN B CA 1
ATOM 2249 C C . GLN B 1 125 ? 3.5 -18.172 -10.781 1 96.75 125 GLN B C 1
ATOM 2251 O O . GLN B 1 125 ? 3.971 -17.078 -10.43 1 96.75 125 GLN B O 1
ATOM 2256 N N . CYS B 1 126 ? 2.555 -18.906 -10.109 1 96.94 126 CYS B N 1
ATOM 2257 C CA . CYS B 1 126 ? 2.178 -18.438 -8.781 1 96.94 126 CYS B CA 1
ATOM 2258 C C . CYS B 1 126 ? 3.408 -18.203 -7.914 1 96.94 126 CYS B C 1
ATOM 2260 O O . CYS B 1 126 ? 4.258 -19.094 -7.797 1 96.94 126 CYS B O 1
ATOM 2262 N N . LEU B 1 127 ? 3.42 -17.031 -7.328 1 98.25 127 LEU B N 1
ATOM 2263 C CA . LEU B 1 127 ? 4.617 -16.703 -6.566 1 98.25 127 LEU B CA 1
ATOM 2264 C C . LEU B 1 127 ? 4.77 -17.625 -5.359 1 98.25 127 LEU B C 1
ATOM 2266 O O . LEU B 1 127 ? 5.887 -18 -4.996 1 98.25 127 LEU B O 1
ATOM 2270 N N . ALA B 1 128 ? 3.662 -17.953 -4.766 1 97.62 128 ALA B N 1
ATOM 2271 C CA . ALA B 1 128 ? 3.709 -18.812 -3.59 1 97.62 128 ALA B CA 1
ATOM 2272 C C . ALA B 1 128 ? 4.379 -20.156 -3.916 1 97.62 128 ALA B C 1
ATOM 2274 O O . ALA B 1 128 ? 4.953 -20.797 -3.037 1 97.62 128 ALA B O 1
ATOM 2275 N N . ASP B 1 129 ? 4.336 -20.531 -5.164 1 96.69 129 ASP B N 1
ATOM 2276 C CA . ASP B 1 129 ? 4.906 -21.812 -5.59 1 96.69 129 ASP B CA 1
ATOM 2277 C C . ASP B 1 129 ? 6.395 -21.656 -5.902 1 96.69 129 ASP B C 1
ATOM 2279 O O . ASP B 1 129 ? 7.195 -22.531 -5.551 1 96.69 129 ASP B O 1
ATOM 2283 N N . CYS B 1 130 ? 6.773 -20.609 -6.516 1 96.81 130 CYS B N 1
ATOM 2284 C CA . CYS B 1 130 ? 8.141 -20.531 -7.012 1 96.81 130 CYS B CA 1
ATOM 2285 C C . CYS B 1 130 ? 9 -19.641 -6.105 1 96.81 130 CYS B C 1
ATOM 2287 O O . CYS B 1 130 ? 10.227 -19.75 -6.117 1 96.81 130 CYS B O 1
ATOM 2289 N N . GLY B 1 131 ? 8.406 -18.781 -5.301 1 97.31 131 GLY B N 1
ATOM 2290 C CA . GLY B 1 131 ? 9.109 -17.781 -4.531 1 97.31 131 GLY B CA 1
ATOM 2291 C C . GLY B 1 131 ? 9.914 -18.359 -3.383 1 97.31 131 GLY B C 1
ATOM 2292 O O . GLY B 1 131 ? 11.133 -18.172 -3.311 1 97.31 131 GLY B O 1
ATOM 2293 N N . PRO B 1 132 ? 9.273 -19.141 -2.572 1 97.75 132 PRO B N 1
ATOM 2294 C CA . PRO B 1 132 ? 9.93 -19.594 -1.343 1 97.75 132 PRO B CA 1
ATOM 2295 C C . PRO B 1 132 ? 11.18 -20.422 -1.614 1 97.75 132 PRO B C 1
ATOM 2297 O O . PRO B 1 132 ? 12.141 -20.375 -0.843 1 97.75 132 PRO B O 1
ATOM 2300 N N . ASP B 1 133 ? 11.234 -21.156 -2.73 1 96.69 133 ASP B N 1
ATOM 2301 C CA . ASP B 1 133 ? 12.375 -22 -3.043 1 96.69 133 ASP B CA 1
ATOM 2302 C C . ASP B 1 133 ? 13.305 -21.328 -4.047 1 96.69 133 ASP B C 1
ATOM 2304 O O . ASP B 1 133 ? 14.133 -22 -4.676 1 96.69 133 ASP B O 1
ATOM 2308 N N . SER B 1 134 ? 13.188 -20.109 -4.168 1 98.06 134 SER B N 1
ATOM 2309 C CA . SER B 1 134 ? 14.008 -19.391 -5.137 1 98.06 134 SER B CA 1
ATOM 2310 C C . SER B 1 134 ? 15.125 -18.609 -4.449 1 98.06 134 SER B C 1
ATOM 2312 O O . SER B 1 134 ? 15.094 -18.422 -3.23 1 98.06 134 SER B O 1
ATOM 2314 N N . GLU B 1 135 ? 16.062 -18.25 -5.262 1 97.81 135 GLU B N 1
ATOM 2315 C CA . GLU B 1 135 ? 17.219 -17.5 -4.785 1 97.81 135 GLU B CA 1
ATOM 2316 C C . GLU B 1 135 ? 17.156 -16.047 -5.238 1 97.81 135 GLU B C 1
ATOM 2318 O O . GLU B 1 135 ? 16.844 -15.758 -6.395 1 97.81 135 GLU B O 1
ATOM 2323 N N . TYR B 1 136 ? 17.469 -15.234 -4.266 1 98.06 136 TYR B N 1
ATOM 2324 C CA . TYR B 1 136 ? 17.5 -13.812 -4.578 1 98.06 136 TYR B CA 1
ATOM 2325 C C . TYR B 1 136 ? 18.734 -13.461 -5.418 1 98.06 136 TYR B C 1
ATOM 2327 O O . TYR B 1 136 ? 19.859 -13.836 -5.07 1 98.06 136 TYR B O 1
ATOM 2335 N N . LEU B 1 137 ? 18.562 -12.672 -6.527 1 96.75 137 LEU B N 1
ATOM 2336 C CA . LEU B 1 137 ? 19.672 -12.266 -7.375 1 96.75 137 LEU B CA 1
ATOM 2337 C C . LEU B 1 137 ? 19.828 -10.75 -7.379 1 96.75 137 LEU B C 1
ATOM 2339 O O . LEU B 1 137 ? 20.906 -10.234 -7.695 1 96.75 137 LEU B O 1
ATOM 2343 N N . GLY B 1 138 ? 18.859 -10 -7.137 1 96.12 138 GLY B N 1
ATOM 2344 C CA . GLY B 1 138 ? 18.844 -8.547 -7.215 1 96.12 138 GLY B CA 1
ATOM 2345 C C . GLY B 1 138 ? 17.453 -7.988 -7.523 1 96.12 138 GLY B C 1
ATOM 2346 O O . GLY B 1 138 ? 16.453 -8.656 -7.297 1 96.12 138 GLY B O 1
ATOM 2347 N N . THR B 1 139 ? 17.453 -6.73 -7.922 1 96 139 THR B N 1
ATOM 2348 C CA . THR B 1 139 ? 16.188 -6.09 -8.281 1 96 139 THR B CA 1
ATOM 2349 C C . THR B 1 139 ? 16.25 -5.551 -9.703 1 96 139 THR B C 1
ATOM 2351 O O . THR B 1 139 ? 17.328 -5.41 -10.281 1 96 139 THR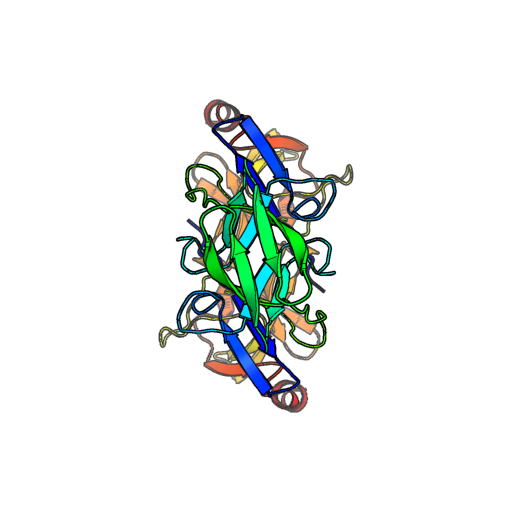 B O 1
ATOM 2354 N N . VAL B 1 140 ? 15.109 -5.266 -10.234 1 93.19 140 VAL B N 1
ATOM 2355 C CA . VAL B 1 140 ? 14.992 -4.711 -11.578 1 93.19 140 VAL B CA 1
ATOM 2356 C C . VAL B 1 140 ? 15.602 -3.311 -11.617 1 93.19 140 VAL B C 1
ATOM 2358 O O . VAL B 1 140 ? 15.898 -2.783 -12.688 1 93.19 140 VAL B O 1
ATOM 2361 N N . TYR B 1 141 ? 15.844 -2.742 -10.469 1 91.5 141 TYR B N 1
ATOM 2362 C CA . TYR B 1 141 ? 16.359 -1.381 -10.398 1 91.5 141 TYR B CA 1
ATOM 2363 C C . TYR B 1 141 ? 17.875 -1.383 -10.188 1 91.5 141 TYR B C 1
ATOM 2365 O O . TYR B 1 141 ? 18.609 -0.674 -10.883 1 91.5 141 TYR B O 1
ATOM 2373 N N . GLU B 1 142 ? 18.266 -2.184 -9.281 1 89.19 142 GLU B N 1
ATOM 2374 C CA . GLU B 1 142 ? 19.688 -2.223 -8.938 1 89.19 142 GLU B CA 1
ATOM 2375 C C . GLU B 1 142 ? 20.469 -3.086 -9.922 1 89.19 142 GLU B C 1
ATOM 2377 O O . GLU B 1 142 ? 21.656 -2.869 -10.125 1 89.19 142 GLU B O 1
ATOM 2382 N N . ASN B 1 143 ? 19.766 -4.113 -10.523 1 88.25 143 ASN B N 1
ATOM 2383 C CA . ASN B 1 143 ? 20.422 -5.055 -11.43 1 88.25 143 ASN B CA 1
ATOM 2384 C C . ASN B 1 143 ? 19.641 -5.215 -12.734 1 88.25 143 ASN B C 1
ATOM 2386 O O . ASN B 1 143 ? 19.234 -6.32 -13.086 1 88.25 143 ASN B O 1
ATOM 2390 N N . PRO B 1 144 ? 19.469 -4.195 -13.508 1 78 144 PRO B N 1
ATOM 2391 C CA . PRO B 1 144 ? 18.641 -4.262 -14.719 1 78 144 PRO B CA 1
ATOM 2392 C C . PRO B 1 144 ? 19.156 -5.27 -15.742 1 78 144 PRO B C 1
ATOM 2394 O O . PRO B 1 144 ? 18.391 -5.797 -16.547 1 78 144 PRO B O 1
ATOM 2397 N N . GLY B 1 145 ? 20.297 -5.652 -15.742 1 80.31 145 GLY B N 1
ATOM 2398 C CA . GLY B 1 145 ? 20.891 -6.547 -16.719 1 80.31 145 GLY B CA 1
ATOM 2399 C C . GLY B 1 145 ? 20.625 -8.016 -16.438 1 80.31 145 GLY B C 1
ATOM 2400 O O . GLY B 1 145 ? 20.766 -8.859 -17.312 1 80.31 145 GLY B O 1
ATOM 2401 N N . LEU B 1 146 ? 20.188 -8.281 -15.273 1 81.19 146 LEU B N 1
ATOM 2402 C CA . LEU B 1 146 ? 19.984 -9.664 -14.875 1 81.19 146 LEU B CA 1
ATOM 2403 C C . LEU B 1 146 ? 18.875 -10.32 -15.695 1 81.19 146 LEU B C 1
ATOM 2405 O O . LEU B 1 146 ? 18.953 -11.516 -15.992 1 81.19 146 LEU B O 1
ATOM 2409 N N . LEU B 1 147 ? 17.828 -9.625 -16.047 1 78 147 LEU B N 1
ATOM 2410 C CA . LEU B 1 147 ? 16.734 -10.203 -16.812 1 78 147 LEU B CA 1
ATOM 2411 C C . LEU B 1 147 ? 17.109 -10.336 -18.281 1 78 147 LEU B C 1
ATOM 2413 O O . LEU B 1 147 ? 16.641 -11.25 -18.969 1 78 147 LEU B O 1
ATOM 2417 N N . GLU B 1 148 ? 17.828 -9.422 -18.734 1 68.94 148 GLU B N 1
ATOM 2418 C CA . GLU B 1 148 ? 18.266 -9.5 -20.125 1 68.94 148 GLU B CA 1
ATOM 2419 C C . GLU B 1 148 ? 19.156 -10.711 -20.359 1 68.94 148 GLU B C 1
ATOM 2421 O O . GLU B 1 148 ? 19.078 -11.352 -21.406 1 68.94 148 GLU B O 1
ATOM 2426 N N . ALA B 1 149 ? 19.922 -11.047 -19.422 1 59.88 149 ALA B N 1
ATOM 2427 C CA . ALA B 1 149 ? 20.844 -12.172 -19.562 1 59.88 149 ALA B CA 1
ATOM 2428 C C . ALA B 1 149 ? 20.094 -13.5 -19.562 1 59.88 149 ALA B C 1
ATOM 2430 O O . ALA B 1 149 ? 20.578 -14.5 -20.078 1 59.88 149 ALA B O 1
ATOM 2431 N N . ALA B 1 150 ? 18.984 -13.43 -19.031 1 60.44 150 ALA B N 1
ATOM 2432 C CA . ALA B 1 150 ? 18.188 -14.656 -18.938 1 60.44 150 ALA B CA 1
ATOM 2433 C C . ALA B 1 150 ? 17.359 -14.852 -20.203 1 60.44 150 ALA B C 1
ATOM 2435 O O . ALA B 1 150 ? 16.812 -15.93 -20.438 1 60.44 150 ALA B O 1
ATOM 2436 N N . GLU B 1 151 ? 17.078 -13.719 -20.922 1 53.94 151 GLU B N 1
ATOM 2437 C CA . GLU B 1 151 ? 16.438 -13.875 -22.234 1 53.94 151 GLU B CA 1
ATOM 2438 C C . GLU B 1 151 ? 17.391 -14.539 -23.219 1 53.94 151 GLU B C 1
ATOM 2440 O O . GLU B 1 151 ? 16.969 -15.398 -24 1 53.94 151 GLU B O 1
#

pLDDT: mean 91.73, std 8.24, range [53.62, 98.5]

Nearest PDB structures (foldseek):
  2qyz-assembly1_A-2  TM=6.762E-01  e=3.950E-07  Clostridium tetani E88
  2p84-assembly1_A-2  TM=6.290E-01  e=8.531E-07  Phietavirus pv37
  2ox7-assembly1_A  TM=6.048E-01  e=1.187E-06  Enterococcus faecalis V583
  2qyz-assembly1_A-2  TM=6.761E-01  e=3.922E-07  Clostridium tetani E88
  2p84-assembly1_A-2  TM=6.291E-01  e=8.472E-07  Phietavirus pv37

Solvent-accessible surface area (backbone atoms only — not comparable to full-atom values): 15818 Å² total; per-residue (Å²): 134,75,63,46,45,41,35,29,45,31,57,92,75,71,42,78,46,47,25,75,47,12,43,83,36,92,76,35,52,35,34,34,38,29,19,62,90,26,90,39,19,50,32,40,33,34,40,92,50,63,46,56,28,33,33,92,86,69,48,77,45,76,43,73,53,75,39,75,50,51,65,83,45,26,39,66,36,40,49,41,60,40,44,25,83,87,62,48,75,42,38,44,42,28,28,32,29,33,86,85,67,49,52,27,33,31,40,68,37,40,81,50,26,26,40,26,30,39,28,70,92,69,50,68,40,59,24,53,72,47,45,36,66,28,41,84,75,46,27,61,78,86,36,58,61,61,62,62,72,66,96,133,76,64,45,44,41,35,28,43,31,57,94,75,70,40,78,45,47,25,75,44,11,41,82,37,87,76,36,53,36,35,33,39,30,20,64,89,24,92,40,20,51,30,40,33,32,40,93,50,65,46,58,29,32,35,90,84,68,48,77,44,75,41,72,53,75,39,75,51,50,65,83,47,27,40,67,35,40,49,42,58,41,44,25,82,87,63,49,73,41,38,45,41,29,28,32,30,34,85,84,67,49,52,28,34,30,41,71,38,41,80,49,26,28,38,25,30,41,28,71,94,70,50,71,42,59,24,54,74,47,46,36,64,26,42,86,74,47,28,60,78,84,38,58,61,60,61,61,73,64,97

Organism: Bacillus licheniformis (strain ATCC 14580 / DSM 13 / JCM 2505 / CCUG 7422 / NBRC 12200 / NCIMB 9375 / NCTC 10341 / NRRL NRS-1264 / Gibson 46) (NCBI:txid279010)

Radius of gyration: 21.02 Å; Cα contacts (8 Å, |Δi|>4): 737; chains: 2; bounding box: 47×62×45 Å

Sequence (302 aa):
MRERKYRAFVKQCNKMIYSENSYPKGNSDYRFVASEDHKKGLGVEYFTNRTEYVNQYGGVVLLPDWRVFTDEEAPVTEYTGLKDETGREIWEGDIRKDSLGRIFKVVFYDDLAAFYGEHPGGLIQCLADCGPDSEYLGTVYENPGLLEAAEMRERKYRAFVKQCNKMIYSENSYPKGNSDYRFVASEDHKKGLGVEYFTNRTEYVNQYGGVVLLPDWRVFTDEEAPVTEYTGLKDETGREIWEGDIRKDSLGRIFKVVFYDDLAAFYGEHPGGLIQCLADCGPDSEYLGTVYENPGLLEAAE

Foldseek 3Di:
DDDKKKWKQQQVVRDIDIQVCAPPHPVAQKHWDADPVAVVRIFMKGAPAWDWDADPVRDIDTHGPIDTDYCVRIPMKIFQRDAAPVRHTDIQQWWKAFPVRFIWGWHQDPVVRHIWTAGPPGDIGHCVVGPRRIGTDGGCRNCVCPRVVRD/DDDKKKWKQQQVVRDIDIQVCAPPHPVAQKHWDADPVAVVRIFMKGFPAWDWDADPVRDIDTHGPIDTDYCVRIPMKIFQRDAAPVRHTDIQQWWKAFPVRFIWGWHQDPVVRHIWTAGPPGDIGHCVVGPRRIGTDGGCRNCVCPRVVRD

Secondary structure (DSSP, 8-state):
-----EEEEETTTTEEEEGGG-TTGGG-SEEEEESTTSTTSEEEEE-S-EEEEEETTS-EEEEE--EE--TTTS-EEEEEEEE-TT-PEEETTEEEE-TTS-EEEEEEEGGGTEEEEE-TTS-EEEHHHHSTT-EEEEETTT-THHHHHH-/-----EEEEETTTTEEEEGGG-TTGGG-SEEEEESTTSTTSEEEEE-S-EEEEEETTS-EEEEE--EE--TTTS-EEEEEEEE-TT-PEEETTEEEE-TTS-EEEEEEEGGGTEEEEE-TTS-EEEHHHHSTT-EEEEETTT-THHHHHH-

InterPro domains:
  IPR019096 YopX protein [PF09643] (5-148)
  IPR023385 YopX-like, C-terminal [G3DSA:2.30.30.290] (81-151)